Protein AF-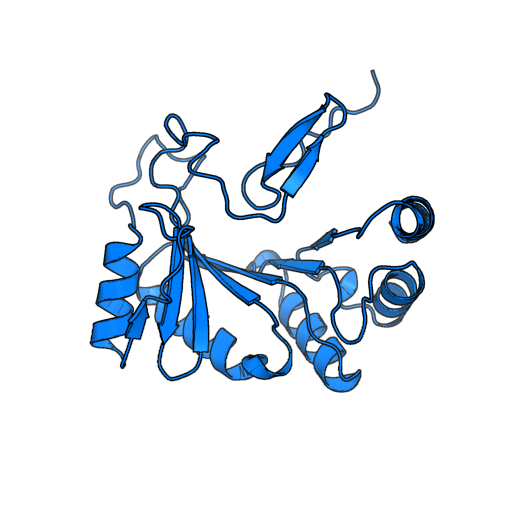K1ZUL7-F1 (afdb_monomer)

Sequence (199 aa):
LPAMVRELAPWNETWVLTNGVKMADEGYFEELCSAGLLHGDIVLAGLSFHKESAGKDLEVLELCRRKGYRIGTTFFVIDSVDELAEAVALAREYQDVIHRFRIKAASNLWAETGAHHKIFISDMILWLNQHGQTSLVESENNKVSYANVIHEGLHLILVSWYDVENVDLKDIDCGPWYTATDGTLNNLATTCIINGGPK

Foldseek 3Di:
DLVVLLVCQVPDQDAEEDQQQQCLPLVVVVSNCVSRQDDPQERRYEHEHDVVSVCSSVSNLVSSVVVQHAYAEYEYEDQDLVCVVVQVVVCVVSVSRYNAYEYEHDDPPPPPVDDDDFDWPVNNQVSLVVVFDKDWDPDPLDDRQWTWMQRPNGTYIYGGDRDPPPPDVVNPPDAPWDQDPVRDIDHPVPDDPPPPDDD

Radius of gyration: 17.22 Å; Cα contacts (8 Å, |Δi|>4): 321; chains: 1; bounding box: 52×33×44 Å

Secondary structure (DSSP, 8-state):
-HHHHHHHTTTS---EEE-STTTTSHHHHHHHIIIIIEETTEEEEEEEE-GGGTTHHHHHHHHHHHHT-EEEEEEEEESSGGGHHHHHHHHHHTTTTBS-EEEEE---TT-TTT---PPPHHHHHHHHHHHS-EEE---TT-BTTEEEEEETTEEEEEEE---SSS--TTT---SPEEE-TTS-EEETTT---------

Nearest PDB structures (foldseek):
  1tv7-assembly1_B  TM=6.747E-01  e=3.870E-06  Staphylococcus aureus
  4xz2-assembly1_D  TM=3.140E-01  e=6.431E+00  Homo sapiens

Structure (mmCIF, N/CA/C/O backbone):
data_AF-K1ZUL7-F1
#
_entry.id   AF-K1ZUL7-F1
#
loop_
_atom_site.group_PDB
_atom_site.id
_atom_site.type_symbol
_atom_site.label_atom_id
_atom_site.label_alt_id
_atom_site.label_comp_id
_atom_site.label_asym_id
_atom_site.label_entity_id
_atom_site.label_seq_id
_atom_site.pdbx_PDB_ins_code
_atom_site.Cartn_x
_atom_site.Cartn_y
_atom_site.Cartn_z
_atom_site.occupancy
_atom_site.B_iso_or_equiv
_atom_site.auth_seq_id
_atom_site.auth_comp_id
_atom_site.auth_asym_id
_atom_site.auth_atom_id
_atom_site.pdbx_PDB_model_num
ATOM 1 N N . LEU A 1 1 ? 17.558 3.142 -10.998 1.00 88.38 1 LEU A N 1
ATOM 2 C CA . LEU A 1 1 ? 16.707 2.117 -10.357 1.00 88.38 1 LEU A CA 1
ATOM 3 C C . LEU A 1 1 ? 16.407 0.947 -11.298 1.00 88.38 1 LEU A C 1
ATOM 5 O O . LEU A 1 1 ? 16.760 -0.152 -10.901 1.00 88.38 1 LEU A O 1
ATOM 9 N N . PRO A 1 2 ? 15.888 1.117 -12.535 1.00 91.06 2 PRO A N 1
ATOM 10 C CA . PRO A 1 2 ? 15.587 -0.029 -13.411 1.00 91.06 2 PRO A CA 1
ATOM 11 C C . PRO A 1 2 ? 16.780 -0.955 -13.697 1.00 91.06 2 PRO A C 1
ATOM 13 O O . PRO A 1 2 ? 16.627 -2.168 -13.751 1.00 91.06 2 PRO A O 1
ATOM 16 N N . ALA A 1 3 ? 17.989 -0.401 -13.841 1.00 92.06 3 ALA A N 1
ATOM 17 C CA . ALA A 1 3 ? 19.210 -1.200 -13.983 1.00 92.06 3 ALA A CA 1
ATOM 18 C C . ALA A 1 3 ? 19.505 -2.067 -12.742 1.00 92.06 3 ALA A C 1
ATOM 20 O O . ALA A 1 3 ? 19.826 -3.238 -12.886 1.00 92.06 3 ALA A O 1
ATOM 21 N N . MET A 1 4 ? 19.325 -1.517 -11.535 1.00 90.50 4 MET A N 1
ATOM 22 C CA . MET A 1 4 ? 19.527 -2.257 -10.282 1.00 90.50 4 MET A CA 1
ATOM 23 C C . MET A 1 4 ? 18.479 -3.358 -10.108 1.00 90.50 4 MET A C 1
ATOM 25 O O . MET A 1 4 ? 18.818 -4.465 -9.716 1.00 90.50 4 MET A O 1
ATOM 29 N N . VAL A 1 5 ? 17.212 -3.077 -10.432 1.00 90.94 5 VAL A N 1
ATOM 30 C CA . VAL A 1 5 ? 16.148 -4.093 -10.391 1.00 90.94 5 VAL A CA 1
ATOM 31 C C . VAL A 1 5 ? 16.491 -5.250 -11.334 1.00 90.94 5 VAL A C 1
ATOM 33 O O . VAL A 1 5 ? 16.442 -6.396 -10.905 1.00 90.94 5 VAL A O 1
ATOM 36 N N . ARG A 1 6 ? 16.936 -4.961 -12.569 1.00 93.19 6 ARG A N 1
ATOM 37 C CA . ARG A 1 6 ? 17.376 -5.990 -13.532 1.00 93.19 6 ARG A CA 1
ATOM 38 C C . ARG A 1 6 ? 18.508 -6.866 -13.009 1.00 93.19 6 ARG A C 1
ATOM 40 O O . ARG A 1 6 ? 18.561 -8.047 -13.331 1.00 93.19 6 ARG A O 1
ATOM 47 N N . GLU A 1 7 ? 19.423 -6.283 -12.247 1.00 91.50 7 GLU A N 1
ATOM 48 C CA . GLU A 1 7 ? 20.555 -7.002 -11.671 1.00 91.50 7 GLU A CA 1
ATOM 49 C C . GLU A 1 7 ? 20.135 -7.909 -10.506 1.00 91.50 7 GLU A C 1
ATOM 51 O O . GLU A 1 7 ? 20.651 -9.018 -10.384 1.00 91.50 7 GLU A O 1
ATOM 56 N N . LEU A 1 8 ? 19.186 -7.463 -9.675 1.00 87.62 8 LEU A N 1
ATOM 57 C CA . LEU A 1 8 ? 18.779 -8.148 -8.442 1.00 87.62 8 LEU A CA 1
ATOM 58 C C . LEU A 1 8 ? 17.655 -9.174 -8.641 1.00 87.62 8 LEU A C 1
ATOM 60 O O . LEU A 1 8 ? 17.669 -10.220 -7.990 1.00 87.62 8 LEU A O 1
ATOM 64 N N . ALA A 1 9 ? 16.715 -8.912 -9.553 1.00 86.25 9 ALA A N 1
ATOM 65 C CA . ALA A 1 9 ? 15.530 -9.743 -9.777 1.00 86.25 9 ALA A CA 1
ATOM 66 C C . ALA A 1 9 ? 15.816 -11.232 -10.087 1.00 86.25 9 ALA A C 1
ATOM 68 O O . ALA A 1 9 ? 15.038 -12.074 -9.641 1.00 86.25 9 ALA A O 1
ATOM 69 N N . PRO A 1 10 ? 16.908 -11.613 -10.788 1.00 87.38 10 PRO A N 1
ATOM 70 C CA . PRO A 1 10 ? 17.239 -13.026 -11.001 1.00 87.38 10 PRO A CA 1
ATOM 71 C C . PRO A 1 10 ? 17.611 -13.788 -9.725 1.00 87.38 10 PRO A C 1
ATOM 73 O O . PRO A 1 10 ? 17.552 -15.016 -9.712 1.00 87.38 10 PRO A O 1
ATOM 76 N N . TRP A 1 11 ? 18.039 -13.080 -8.677 1.00 83.69 11 TRP A N 1
ATOM 77 C CA . TRP A 1 11 ? 18.535 -13.689 -7.445 1.00 83.69 11 TRP A CA 1
ATOM 78 C C . TRP A 1 11 ? 17.460 -13.779 -6.370 1.00 83.69 11 TRP A C 1
ATOM 80 O O . TRP A 1 11 ? 17.472 -14.739 -5.610 1.00 83.69 11 TRP A O 1
ATOM 90 N N . ASN A 1 12 ? 16.559 -12.792 -6.298 1.00 78.12 12 ASN A N 1
ATOM 91 C CA . ASN A 1 12 ? 15.474 -12.712 -5.320 1.00 78.12 12 ASN A CA 1
ATOM 92 C C . ASN A 1 12 ? 14.338 -11.801 -5.810 1.00 78.12 12 ASN A C 1
ATOM 94 O O . ASN A 1 12 ? 14.549 -10.904 -6.631 1.00 78.12 12 ASN A O 1
ATOM 98 N N . GLU A 1 13 ? 13.151 -11.960 -5.215 1.00 81.06 13 GLU A N 1
ATOM 99 C CA . GLU A 1 13 ? 12.075 -10.975 -5.344 1.00 81.06 13 GLU A CA 1
ATOM 100 C C . GLU A 1 13 ? 12.562 -9.599 -4.882 1.00 81.06 13 GLU A C 1
ATOM 102 O O . GLU A 1 13 ? 12.904 -9.386 -3.718 1.00 81.06 13 GLU A O 1
ATOM 107 N N . THR A 1 14 ? 12.601 -8.653 -5.815 1.00 85.31 14 THR A N 1
ATOM 108 C CA . THR A 1 14 ? 13.046 -7.289 -5.542 1.00 85.31 14 THR A CA 1
ATOM 109 C C . THR A 1 14 ? 11.831 -6.413 -5.301 1.00 85.31 14 THR A C 1
ATOM 111 O O . THR A 1 14 ? 10.967 -6.310 -6.165 1.00 85.31 14 THR A O 1
ATOM 114 N N . TRP A 1 15 ? 11.784 -5.763 -4.140 1.00 87.12 15 TRP A N 1
ATOM 115 C CA . TRP A 1 15 ? 10.728 -4.823 -3.779 1.00 87.12 15 TRP A CA 1
ATOM 116 C C . TRP A 1 15 ? 11.249 -3.388 -3.776 1.00 87.12 15 TRP A C 1
ATOM 118 O O . TRP A 1 15 ? 12.393 -3.133 -3.395 1.00 87.12 15 TRP A O 1
ATOM 128 N N . VAL A 1 16 ? 10.399 -2.435 -4.157 1.00 88.62 16 VAL A N 1
ATOM 129 C CA . VAL A 1 16 ? 10.705 -0.997 -4.048 1.00 88.62 16 VAL A CA 1
ATOM 130 C C . VAL A 1 16 ? 9.721 -0.286 -3.133 1.00 88.62 16 VAL A C 1
ATOM 132 O O . VAL A 1 16 ? 8.532 -0.584 -3.148 1.00 88.62 16 VAL A O 1
ATOM 135 N N . LEU A 1 17 ? 10.202 0.692 -2.365 1.00 87.75 17 LEU A N 1
ATOM 136 C CA . LEU A 1 17 ? 9.354 1.663 -1.672 1.00 87.75 17 LEU A CA 1
ATOM 137 C C . LEU A 1 17 ? 9.328 2.965 -2.470 1.00 87.75 17 LEU A C 1
ATOM 139 O O . LEU A 1 17 ? 10.365 3.426 -2.951 1.00 87.75 17 LEU A O 1
ATOM 143 N N . THR A 1 18 ? 8.154 3.567 -2.608 1.00 89.31 18 THR A N 1
ATOM 144 C CA . THR A 1 18 ? 7.973 4.777 -3.409 1.00 89.31 18 THR A CA 1
ATOM 145 C C . THR A 1 18 ? 6.793 5.602 -2.916 1.00 89.31 18 THR A C 1
ATOM 147 O O . THR A 1 18 ? 5.818 5.071 -2.397 1.00 89.31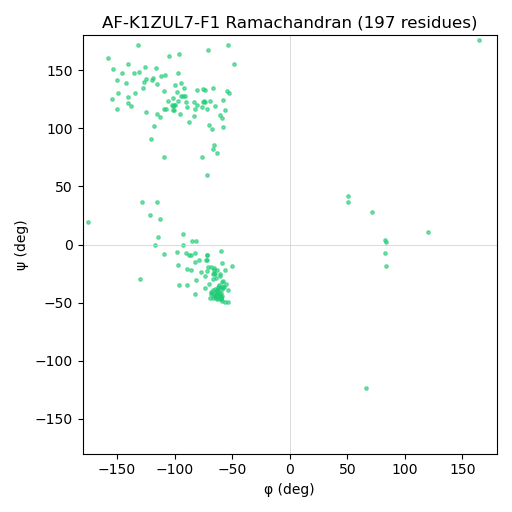 18 THR A O 1
ATOM 150 N N . ASN A 1 19 ? 6.870 6.914 -3.116 1.00 86.56 19 ASN A N 1
ATOM 151 C CA . ASN A 1 19 ? 5.765 7.858 -2.923 1.00 86.56 19 ASN A CA 1
ATOM 152 C C . ASN A 1 19 ? 4.971 8.105 -4.224 1.00 86.56 19 ASN A C 1
ATOM 154 O O . ASN A 1 19 ? 4.195 9.049 -4.317 1.00 86.56 19 ASN A O 1
ATOM 158 N N . GLY A 1 20 ? 5.243 7.326 -5.274 1.00 90.75 20 GLY A N 1
ATOM 159 C CA . GLY A 1 20 ? 4.542 7.393 -6.555 1.00 90.75 20 GLY A CA 1
ATOM 160 C C . GLY A 1 20 ? 5.051 8.455 -7.533 1.00 90.75 20 GLY A C 1
ATOM 161 O O . GLY A 1 20 ? 4.852 8.287 -8.729 1.00 90.75 20 GLY A O 1
ATOM 162 N N . VAL A 1 21 ? 5.796 9.481 -7.100 1.00 92.25 21 VAL A N 1
ATOM 163 C CA . VAL A 1 21 ? 6.126 10.661 -7.937 1.00 92.25 21 VAL A CA 1
ATOM 164 C C . VAL A 1 21 ? 6.758 10.308 -9.287 1.00 92.25 21 VAL A C 1
ATOM 166 O O . VAL A 1 21 ? 6.312 10.798 -10.320 1.00 92.25 21 VAL A O 1
ATOM 169 N N . LYS A 1 22 ? 7.789 9.455 -9.302 1.00 92.50 22 LYS A N 1
ATOM 170 C CA . LYS A 1 22 ? 8.406 8.993 -10.561 1.00 92.50 22 LYS A CA 1
ATOM 171 C C . LYS A 1 22 ? 7.628 7.862 -11.219 1.00 92.50 22 LYS A C 1
ATOM 173 O O . LYS A 1 22 ? 7.680 7.708 -12.427 1.00 92.50 22 LYS A O 1
ATOM 178 N N . MET A 1 23 ? 6.966 7.045 -10.411 1.00 94.56 23 MET A N 1
ATOM 179 C CA . MET A 1 23 ? 6.301 5.826 -10.859 1.00 94.56 23 MET A CA 1
ATOM 180 C C . MET A 1 23 ? 4.942 6.107 -11.516 1.00 94.56 23 MET A C 1
ATOM 182 O O . MET A 1 23 ? 4.402 5.233 -12.177 1.00 94.56 23 MET A O 1
ATOM 186 N N . ALA A 1 24 ? 4.415 7.322 -11.365 1.00 95.88 24 ALA A N 1
ATOM 187 C CA . ALA A 1 24 ? 3.264 7.819 -12.110 1.00 95.88 24 ALA A CA 1
ATOM 188 C C . ALA A 1 24 ? 3.583 8.089 -13.594 1.00 95.88 24 ALA A C 1
ATOM 190 O O . ALA A 1 24 ? 2.668 8.153 -14.410 1.00 95.88 24 ALA A O 1
ATOM 191 N N . ASP A 1 25 ? 4.864 8.238 -13.960 1.00 97.06 25 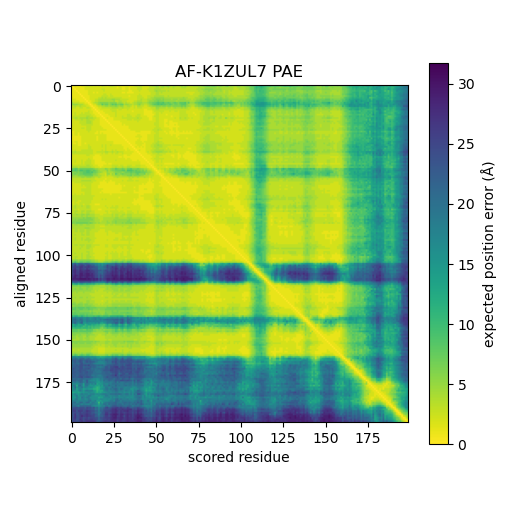ASP A N 1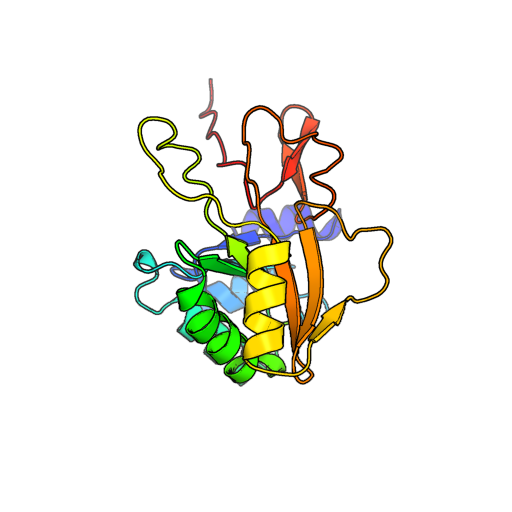
ATOM 192 C CA . ASP A 1 25 ? 5.270 8.259 -15.365 1.00 97.06 25 ASP A CA 1
ATOM 193 C C . ASP A 1 25 ? 5.144 6.850 -15.955 1.00 97.06 25 ASP A C 1
ATOM 195 O O . ASP A 1 25 ? 5.819 5.915 -15.522 1.00 97.06 25 ASP A O 1
ATOM 199 N N . GLU A 1 26 ? 4.261 6.698 -16.942 1.00 97.25 26 GLU A N 1
ATOM 200 C CA . GLU A 1 26 ? 3.910 5.394 -17.511 1.00 97.25 26 GLU A CA 1
ATOM 201 C C . GLU A 1 26 ? 5.110 4.696 -18.166 1.00 97.25 26 GLU A C 1
ATOM 203 O O . GLU A 1 26 ? 5.285 3.492 -17.988 1.00 97.25 26 GLU A O 1
ATOM 208 N N . GLY A 1 27 ? 5.989 5.442 -18.844 1.00 97.69 27 GLY A N 1
ATOM 209 C CA . GLY A 1 27 ? 7.190 4.871 -19.458 1.00 97.69 27 GLY A CA 1
ATOM 210 C C . GLY A 1 27 ? 8.169 4.330 -18.415 1.00 97.69 27 GLY A C 1
ATOM 211 O O . GLY A 1 27 ? 8.668 3.210 -18.536 1.00 97.69 27 GLY A O 1
ATOM 212 N N . TYR A 1 28 ? 8.405 5.091 -17.348 1.00 97.31 28 TYR A N 1
ATOM 213 C CA . TYR A 1 28 ? 9.249 4.658 -16.238 1.00 97.31 28 TYR A CA 1
ATOM 214 C C . TYR A 1 28 ? 8.640 3.482 -15.459 1.00 97.31 28 TYR A C 1
ATOM 216 O O . TYR A 1 28 ? 9.359 2.562 -15.062 1.00 97.31 28 TYR A O 1
ATOM 224 N N . PHE A 1 29 ? 7.321 3.480 -15.255 1.00 97.31 29 PHE A N 1
ATOM 225 C CA . PHE A 1 29 ? 6.592 2.369 -14.642 1.00 97.31 29 PHE A CA 1
ATOM 226 C C . PHE A 1 29 ? 6.757 1.071 -15.438 1.00 97.31 29 PHE A C 1
ATOM 228 O O . PHE A 1 29 ? 7.069 0.024 -14.866 1.00 97.31 29 PHE A O 1
ATOM 235 N N . GLU A 1 30 ? 6.592 1.134 -16.759 1.00 97.00 30 GLU A N 1
ATOM 236 C CA . GLU A 1 30 ? 6.773 -0.016 -17.646 1.00 97.00 30 GLU A CA 1
ATOM 237 C C . GLU A 1 30 ? 8.222 -0.504 -17.670 1.00 97.00 30 GLU A C 1
ATOM 239 O O . GLU A 1 30 ? 8.462 -1.717 -17.663 1.00 97.00 30 GLU A O 1
ATOM 244 N N . GLU A 1 31 ? 9.191 0.416 -17.640 1.00 97.06 31 GLU A N 1
ATOM 245 C CA . GLU A 1 31 ? 10.608 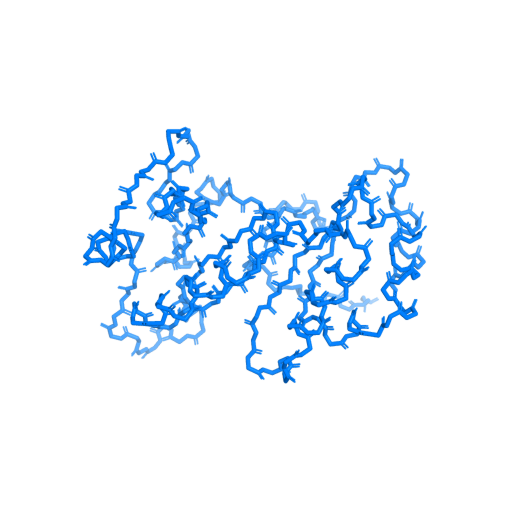0.062 -17.543 1.00 97.06 31 GLU A CA 1
ATOM 246 C C . GLU A 1 31 ? 10.897 -0.701 -16.243 1.00 97.06 31 GLU A C 1
ATOM 248 O O . GLU A 1 31 ? 11.592 -1.717 -16.261 1.00 97.06 31 GLU A O 1
ATOM 253 N N . LEU A 1 32 ? 10.334 -0.252 -15.116 1.00 95.75 32 LEU A N 1
ATOM 254 C CA . LEU A 1 32 ? 10.457 -0.927 -13.824 1.00 95.75 32 LEU A CA 1
ATOM 255 C C . LEU A 1 32 ? 9.797 -2.311 -13.828 1.00 95.75 32 LEU A C 1
ATOM 257 O O . LEU A 1 32 ? 10.419 -3.279 -13.388 1.00 95.75 32 LEU A O 1
ATOM 261 N N . CYS A 1 33 ? 8.576 -2.428 -14.352 1.00 95.56 33 CYS A N 1
ATOM 262 C CA . CYS A 1 33 ? 7.884 -3.714 -14.457 1.00 95.56 33 CYS A CA 1
ATOM 263 C C . CYS A 1 33 ? 8.699 -4.707 -15.295 1.00 95.56 33 CYS A C 1
ATOM 265 O O . CYS A 1 33 ? 8.978 -5.818 -14.843 1.00 95.56 33 CYS A O 1
ATOM 267 N N . SER A 1 34 ? 9.171 -4.268 -16.465 1.00 95.25 34 SER A N 1
ATOM 268 C CA . SER A 1 34 ? 10.003 -5.069 -17.374 1.00 95.25 34 SER A CA 1
ATOM 269 C C . SER A 1 34 ? 11.376 -5.407 -16.788 1.00 95.25 34 SER A C 1
ATOM 271 O O . SER A 1 34 ? 11.994 -6.393 -17.180 1.00 95.25 34 SER A O 1
ATOM 273 N N . ALA A 1 35 ? 11.866 -4.597 -15.846 1.00 95.00 35 ALA A N 1
ATOM 274 C CA . ALA A 1 35 ? 13.112 -4.846 -15.135 1.00 95.00 35 ALA A CA 1
ATOM 275 C C . ALA A 1 35 ? 13.018 -5.986 -14.108 1.00 95.00 35 ALA A C 1
ATOM 277 O O . ALA A 1 35 ? 14.061 -6.444 -13.650 1.00 95.00 35 ALA A O 1
ATOM 278 N N . GLY A 1 36 ? 11.810 -6.441 -13.758 1.00 93.69 36 GLY A N 1
ATOM 279 C CA . GLY A 1 36 ? 11.590 -7.523 -12.794 1.00 93.69 36 GLY A CA 1
ATOM 280 C C . GLY A 1 36 ? 10.768 -7.129 -11.567 1.00 93.69 36 GLY A C 1
ATOM 281 O O . GLY A 1 36 ? 10.707 -7.904 -10.619 1.00 93.69 36 GLY A O 1
ATOM 282 N N . LEU A 1 37 ? 10.134 -5.948 -11.562 1.00 94.00 37 LEU A N 1
ATOM 283 C CA . LEU A 1 37 ? 9.211 -5.557 -10.486 1.00 94.00 37 LEU A CA 1
ATOM 284 C C . LEU A 1 37 ? 7.796 -6.113 -10.641 1.00 94.00 37 LEU A C 1
ATOM 286 O O . LEU A 1 37 ? 6.993 -5.932 -9.734 1.00 94.00 37 LEU A O 1
ATOM 290 N N . LEU A 1 38 ? 7.464 -6.758 -11.758 1.00 95.31 38 LEU A N 1
ATOM 291 C CA . LEU A 1 38 ? 6.159 -7.384 -11.954 1.00 95.31 38 LEU A CA 1
ATOM 292 C C . LEU A 1 38 ? 6.258 -8.895 -11.710 1.00 95.31 38 LEU A C 1
ATOM 294 O O . LEU A 1 38 ? 6.993 -9.591 -12.410 1.00 95.31 38 LEU A O 1
ATOM 298 N N . HIS A 1 39 ? 5.498 -9.400 -10.739 1.00 92.69 39 HIS A N 1
ATOM 299 C CA . HIS A 1 39 ? 5.352 -10.824 -10.449 1.00 92.69 39 HIS A CA 1
ATOM 300 C C . HIS A 1 39 ? 3.891 -11.239 -10.652 1.00 92.69 39 HIS A C 1
ATOM 302 O O . HIS A 1 39 ? 3.026 -10.961 -9.819 1.00 92.69 39 HIS A O 1
ATOM 308 N N . GLY A 1 40 ? 3.602 -11.887 -11.783 1.00 93.44 40 GLY A N 1
ATOM 309 C CA . GLY A 1 40 ? 2.222 -12.126 -12.206 1.00 93.44 40 GLY A CA 1
ATOM 310 C C . GLY A 1 40 ? 1.521 -10.807 -12.535 1.00 93.44 40 GLY A C 1
ATOM 311 O O . GLY A 1 40 ? 2.006 -10.046 -13.368 1.00 93.44 40 GLY A O 1
ATOM 312 N N . ASP A 1 41 ? 0.397 -10.535 -11.876 1.00 95.56 41 ASP A N 1
ATOM 313 C CA . ASP A 1 41 ? -0.331 -9.262 -11.937 1.00 95.56 41 ASP A CA 1
ATOM 314 C C . ASP A 1 41 ? 0.080 -8.282 -10.824 1.00 95.56 41 ASP A C 1
ATOM 316 O O . ASP A 1 41 ? -0.437 -7.168 -10.773 1.00 95.56 41 ASP A O 1
ATOM 320 N N . ILE A 1 42 ? 1.004 -8.661 -9.934 1.00 96.75 42 ILE A N 1
ATOM 321 C CA . ILE A 1 42 ? 1.399 -7.849 -8.780 1.00 96.75 42 ILE A CA 1
ATOM 322 C C . ILE A 1 42 ? 2.707 -7.112 -9.063 1.00 96.75 42 ILE A C 1
ATOM 324 O O . ILE A 1 42 ? 3.764 -7.712 -9.250 1.00 96.75 42 ILE A O 1
ATOM 328 N N . VAL A 1 43 ? 2.657 -5.786 -9.009 1.00 96.75 43 VAL A N 1
ATOM 329 C CA . VAL A 1 43 ? 3.835 -4.925 -8.943 1.00 96.75 43 VAL A CA 1
ATOM 330 C C . VAL A 1 43 ? 4.389 -4.989 -7.521 1.00 96.75 43 VAL A C 1
ATOM 332 O O . VAL A 1 43 ? 3.715 -4.591 -6.566 1.00 96.75 43 VAL A O 1
ATOM 335 N N . LEU A 1 44 ? 5.623 -5.468 -7.376 1.00 93.50 44 LEU A N 1
ATOM 336 C CA . LEU A 1 44 ? 6.372 -5.616 -6.124 1.00 93.50 44 LEU A CA 1
ATOM 337 C C . LEU A 1 44 ? 6.823 -4.248 -5.578 1.00 93.50 44 LEU A C 1
ATOM 339 O O . LEU A 1 44 ? 8.005 -3.945 -5.418 1.00 93.50 44 LEU A O 1
ATOM 343 N N . ALA A 1 45 ? 5.853 -3.381 -5.310 1.00 92.81 45 ALA A N 1
ATOM 344 C CA . ALA A 1 45 ? 6.053 -2.046 -4.784 1.00 92.81 45 ALA A CA 1
ATOM 345 C C . ALA A 1 45 ? 5.250 -1.837 -3.497 1.00 92.81 45 ALA A C 1
ATOM 347 O O . ALA A 1 45 ? 4.116 -2.299 -3.351 1.00 92.81 45 ALA A O 1
ATOM 348 N N . GLY A 1 46 ? 5.867 -1.104 -2.578 1.00 90.75 46 GLY A N 1
ATOM 349 C CA . GLY A 1 46 ? 5.223 -0.424 -1.474 1.00 90.75 46 GLY A CA 1
ATOM 350 C C . GLY A 1 46 ? 4.953 1.028 -1.858 1.00 90.75 46 GLY A C 1
ATOM 351 O O . GLY A 1 46 ? 5.904 1.791 -2.034 1.00 90.75 46 GLY A O 1
ATOM 352 N N . LEU A 1 47 ? 3.685 1.408 -2.003 1.00 93.12 47 LEU A N 1
ATOM 353 C CA . LEU A 1 47 ? 3.279 2.774 -2.331 1.00 93.12 47 LEU A CA 1
ATOM 354 C C . LEU A 1 47 ? 2.813 3.505 -1.071 1.00 93.12 47 LEU A C 1
ATOM 356 O O . LEU A 1 47 ? 1.813 3.122 -0.466 1.00 93.12 47 LEU A O 1
ATOM 360 N N . SER A 1 48 ? 3.523 4.556 -0.680 1.00 90.31 48 SER A N 1
ATOM 361 C CA . SER A 1 48 ? 3.147 5.369 0.476 1.00 90.31 48 SER A CA 1
ATOM 362 C C . SER A 1 48 ? 2.326 6.585 0.060 1.00 90.31 48 SER A C 1
ATOM 364 O O . SER A 1 48 ? 2.769 7.359 -0.791 1.00 90.31 48 SER A O 1
ATOM 366 N N . PHE A 1 49 ? 1.170 6.768 0.699 1.00 87.56 49 PHE A N 1
ATOM 367 C CA . PHE A 1 49 ? 0.331 7.954 0.554 1.00 87.56 49 PHE A CA 1
ATOM 368 C C . PHE A 1 49 ? 0.846 9.065 1.462 1.00 87.56 49 PHE A C 1
ATOM 370 O O . PHE A 1 49 ? 0.960 8.892 2.677 1.00 87.56 49 PHE A O 1
ATOM 377 N N . HIS A 1 50 ? 1.159 10.207 0.861 1.00 77.12 50 HIS A N 1
ATOM 378 C CA . HIS A 1 50 ? 1.681 11.381 1.553 1.00 77.12 50 HIS A CA 1
ATOM 379 C C . HIS A 1 50 ? 1.152 12.643 0.879 1.00 77.12 50 HIS A C 1
ATOM 381 O O . HIS A 1 50 ? 1.006 12.673 -0.339 1.00 77.12 50 HIS A O 1
ATOM 387 N N . LYS A 1 51 ? 0.932 13.721 1.638 1.00 72.88 51 LYS A N 1
ATOM 388 C CA . LYS A 1 51 ? 0.469 15.005 1.075 1.00 72.88 51 LYS A CA 1
ATOM 389 C C . LYS A 1 51 ? 1.441 15.542 0.014 1.00 72.88 51 LYS A C 1
ATOM 391 O O . LYS A 1 51 ? 1.033 16.166 -0.962 1.00 72.88 51 LYS A O 1
ATOM 396 N N . GLU A 1 52 ? 2.726 15.246 0.174 1.00 76.75 52 GLU A N 1
ATOM 397 C CA . GLU A 1 52 ? 3.825 15.627 -0.712 1.00 76.75 52 GLU A CA 1
ATOM 398 C C . GLU A 1 52 ? 3.838 14.864 -2.044 1.00 76.75 52 GLU A C 1
ATOM 400 O O . GLU A 1 52 ? 4.553 15.267 -2.962 1.00 76.75 52 GLU A O 1
ATOM 405 N N . SER A 1 53 ? 3.063 13.781 -2.186 1.00 82.25 53 SER A N 1
ATOM 406 C CA . SER A 1 53 ? 2.921 13.083 -3.470 1.00 82.25 53 SER A CA 1
ATOM 407 C C . SER A 1 53 ? 2.161 13.924 -4.500 1.00 82.25 53 SER A C 1
ATOM 409 O O . SER A 1 53 ? 2.251 13.644 -5.694 1.00 82.25 53 SER A O 1
ATOM 411 N N . ALA A 1 54 ? 1.407 14.940 -4.055 1.00 86.00 54 ALA A N 1
ATOM 412 C CA . ALA A 1 54 ? 0.534 15.768 -4.886 1.00 86.00 54 ALA A CA 1
ATOM 413 C C . ALA A 1 54 ? -0.417 14.942 -5.783 1.00 86.00 54 ALA A C 1
ATOM 415 O O . ALA A 1 54 ? -0.674 15.313 -6.928 1.00 86.00 54 ALA A O 1
ATOM 416 N N . GLY A 1 55 ? -0.915 13.807 -5.271 1.00 91.00 55 GLY A N 1
ATOM 417 C CA . GLY A 1 55 ? -1.838 12.907 -5.975 1.00 91.00 55 GLY A CA 1
ATOM 418 C C . GLY A 1 55 ? -1.165 11.918 -6.932 1.00 91.00 55 GLY A C 1
ATOM 419 O O . GLY A 1 55 ? -1.850 11.149 -7.606 1.00 91.00 55 GLY A O 1
ATOM 420 N N . LYS A 1 56 ? 0.174 11.897 -6.997 1.00 94.12 56 LYS A N 1
ATOM 421 C CA . LYS A 1 56 ? 0.920 10.951 -7.843 1.00 94.12 56 LYS A CA 1
ATOM 422 C C . LYS A 1 56 ? 0.776 9.502 -7.395 1.00 94.12 56 LYS A C 1
ATOM 424 O O . LYS A 1 56 ? 0.903 8.597 -8.212 1.00 94.12 56 LYS A O 1
ATOM 429 N N . ASP A 1 57 ? 0.500 9.272 -6.120 1.00 94.00 57 ASP A N 1
ATOM 430 C CA . ASP A 1 57 ? 0.146 7.952 -5.605 1.00 94.00 57 ASP A CA 1
ATOM 431 C C . ASP A 1 57 ? -1.163 7.432 -6.223 1.00 94.00 57 ASP A C 1
ATOM 433 O O . ASP A 1 57 ? -1.194 6.313 -6.731 1.00 94.00 57 ASP A O 1
ATOM 437 N N . LEU A 1 58 ? -2.209 8.255 -6.287 1.00 96.25 58 LEU A N 1
ATOM 438 C CA . LEU A 1 58 ? -3.470 7.914 -6.947 1.00 96.25 58 LEU A CA 1
ATOM 439 C C . LEU A 1 58 ? -3.275 7.692 -8.450 1.00 96.25 58 LEU A C 1
ATOM 441 O O . LEU A 1 58 ? -3.811 6.734 -9.001 1.00 96.25 58 LEU A O 1
ATOM 445 N N . GLU A 1 59 ? -2.451 8.510 -9.114 1.00 97.12 59 GLU A N 1
ATOM 446 C CA . GLU A 1 59 ? -2.114 8.299 -10.530 1.00 97.12 59 GLU A CA 1
ATOM 447 C C . GLU A 1 59 ? -1.456 6.931 -10.779 1.00 97.12 59 GLU A C 1
ATOM 449 O O . GLU A 1 59 ? -1.742 6.292 -11.793 1.00 97.12 59 GLU A O 1
ATOM 454 N N . VAL A 1 60 ? -0.614 6.451 -9.855 1.00 97.44 60 VAL A N 1
ATOM 455 C CA . VAL A 1 60 ? -0.031 5.100 -9.921 1.00 97.44 60 VAL A CA 1
ATOM 456 C C . VAL A 1 60 ? -1.107 4.024 -9.798 1.00 97.44 60 VAL A C 1
ATOM 458 O O . VAL A 1 60 ? -1.065 3.046 -10.547 1.00 97.44 60 VAL A O 1
ATOM 461 N N . LEU A 1 61 ? -2.065 4.173 -8.878 1.00 97.75 61 LEU A N 1
ATOM 462 C CA . LEU A 1 61 ? -3.163 3.209 -8.734 1.00 97.75 61 LEU A CA 1
ATOM 463 C C . LEU A 1 61 ? -4.029 3.160 -9.992 1.00 97.75 61 LEU A C 1
ATOM 465 O O . LEU A 1 61 ? -4.345 2.077 -10.479 1.00 97.75 61 LEU A O 1
ATOM 469 N N . GLU A 1 62 ? -4.348 4.322 -10.559 1.00 98.00 62 GLU A N 1
ATOM 470 C CA . GLU A 1 62 ? -5.081 4.428 -11.820 1.00 98.00 62 GLU A CA 1
ATOM 471 C C . GLU A 1 62 ? -4.305 3.822 -12.990 1.00 98.00 62 GLU A C 1
ATOM 473 O O . GLU A 1 62 ? -4.879 3.150 -13.848 1.00 98.00 62 GLU A O 1
ATOM 478 N N . LEU A 1 63 ? -2.985 4.009 -13.032 1.00 97.75 63 LEU A N 1
ATOM 479 C CA . LEU A 1 63 ? -2.138 3.350 -14.019 1.00 97.75 63 LEU A CA 1
ATOM 480 C C . LEU A 1 63 ? -2.197 1.824 -13.867 1.00 97.75 63 LEU A C 1
ATOM 482 O O . LEU A 1 63 ? -2.388 1.122 -14.861 1.00 97.75 63 LEU A O 1
ATOM 486 N N . CYS A 1 64 ? -2.104 1.311 -12.639 1.00 97.88 64 CYS A N 1
ATOM 487 C CA . CYS A 1 64 ? -2.238 -0.118 -12.361 1.00 97.88 64 CYS A CA 1
ATOM 488 C C . CYS A 1 64 ? -3.608 -0.644 -12.808 1.00 97.88 64 CYS A C 1
ATOM 490 O O . CYS A 1 64 ? -3.666 -1.640 -13.529 1.00 97.88 64 CYS A O 1
ATOM 492 N N . ARG A 1 65 ? -4.691 0.081 -12.499 1.00 97.69 65 ARG A N 1
ATOM 493 C CA . ARG A 1 65 ? -6.062 -0.246 -12.923 1.00 97.69 65 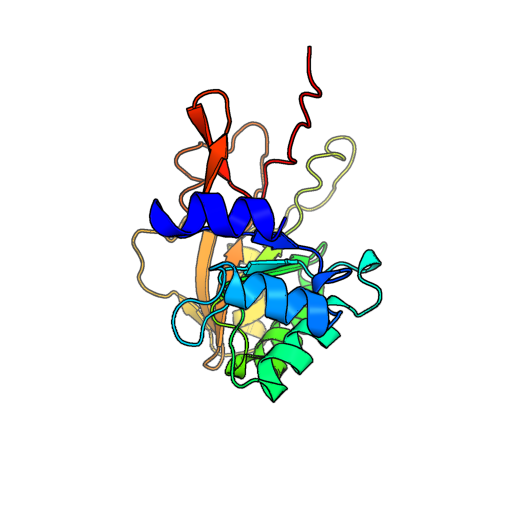ARG A CA 1
ATOM 494 C C . ARG A 1 65 ? -6.172 -0.375 -14.438 1.00 97.69 65 ARG A C 1
ATOM 496 O O . ARG A 1 65 ? -6.656 -1.388 -14.935 1.00 97.69 65 ARG A O 1
ATOM 503 N N . ARG A 1 66 ? -5.662 0.612 -15.186 1.00 97.56 66 ARG A N 1
ATOM 504 C CA . ARG A 1 66 ? -5.670 0.594 -16.662 1.00 97.56 66 ARG A CA 1
ATOM 505 C C . ARG A 1 66 ? -4.878 -0.574 -17.248 1.00 97.56 66 ARG A C 1
ATOM 507 O O . ARG A 1 66 ? -5.252 -1.087 -18.300 1.00 97.56 66 ARG A O 1
ATOM 514 N N . LYS A 1 67 ? -3.781 -0.971 -16.600 1.00 96.50 67 LYS A N 1
ATOM 515 C CA . LYS A 1 67 ? -2.906 -2.066 -17.050 1.00 96.50 67 LYS A CA 1
ATOM 516 C C . LYS A 1 67 ? -3.370 -3.447 -16.573 1.00 96.50 67 LYS A C 1
ATOM 518 O O . LYS A 1 67 ? -2.828 -4.444 -17.038 1.00 96.50 67 LYS A O 1
ATOM 523 N N . GLY A 1 68 ? -4.363 -3.517 -15.684 1.00 97.06 68 GLY A N 1
ATOM 524 C CA . GLY A 1 68 ? -4.797 -4.768 -15.058 1.00 97.06 68 GLY A CA 1
ATOM 525 C C . GLY A 1 68 ? -3.788 -5.313 -14.044 1.00 97.06 68 GLY A C 1
ATOM 526 O O . GLY A 1 68 ? -3.700 -6.523 -13.864 1.00 97.06 68 GLY A O 1
ATOM 527 N N . TYR A 1 69 ? -3.006 -4.432 -13.417 1.00 97.88 69 TYR A N 1
ATOM 528 C CA . TYR A 1 69 ? -2.041 -4.779 -12.378 1.00 97.88 69 TYR A CA 1
ATOM 529 C C . TYR A 1 69 ? -2.539 -4.375 -10.994 1.00 97.88 69 TYR A C 1
ATOM 531 O O . TYR A 1 69 ? -3.396 -3.503 -10.840 1.00 97.88 69 TYR A O 1
ATOM 539 N N . ARG A 1 70 ? -1.927 -4.971 -9.974 1.00 97.62 70 ARG A N 1
ATOM 540 C CA . ARG A 1 70 ? -2.132 -4.651 -8.565 1.00 97.62 70 ARG A CA 1
ATOM 541 C C . ARG A 1 70 ? -0.825 -4.195 -7.929 1.00 97.62 70 ARG A C 1
ATOM 543 O O . ARG A 1 70 ? 0.227 -4.762 -8.196 1.00 97.62 70 ARG A O 1
ATOM 550 N N . ILE A 1 71 ? -0.872 -3.209 -7.043 1.00 96.50 71 ILE A N 1
ATOM 551 C CA . ILE A 1 71 ? 0.265 -2.820 -6.202 1.00 96.50 71 ILE A CA 1
ATOM 552 C C . ILE A 1 71 ? 0.360 -3.767 -5.004 1.00 96.50 71 ILE A C 1
ATOM 554 O O . ILE A 1 71 ? -0.630 -4.030 -4.318 1.00 96.50 71 ILE A O 1
ATOM 558 N N . GLY A 1 72 ? 1.568 -4.264 -4.732 1.00 93.38 72 GLY A N 1
ATOM 559 C CA . GLY A 1 72 ? 1.829 -5.269 -3.704 1.00 93.38 72 GLY A CA 1
ATOM 560 C C . GLY A 1 72 ? 1.483 -4.823 -2.283 1.00 93.38 72 GLY A C 1
ATOM 561 O O . GLY A 1 72 ? 0.944 -5.610 -1.499 1.00 93.38 72 GLY A O 1
ATOM 562 N N . THR A 1 73 ? 1.785 -3.577 -1.926 1.00 90.88 73 THR A N 1
ATOM 563 C CA . THR A 1 73 ? 1.444 -2.993 -0.625 1.00 90.88 73 THR A CA 1
ATOM 564 C C . THR A 1 73 ? 1.225 -1.492 -0.753 1.00 90.88 73 THR A C 1
ATOM 566 O O . THR A 1 73 ? 1.978 -0.814 -1.447 1.00 90.88 73 THR A O 1
ATOM 569 N N . THR A 1 74 ? 0.246 -0.956 -0.033 1.00 93.00 74 THR A N 1
ATOM 570 C CA . THR A 1 74 ? 0.123 0.485 0.191 1.00 93.00 74 THR A CA 1
ATOM 571 C C . THR A 1 74 ? 0.283 0.832 1.664 1.00 93.00 74 THR A C 1
ATOM 573 O O . THR A 1 74 ? -0.015 0.013 2.535 1.00 93.00 74 THR A O 1
ATOM 576 N N . PHE A 1 75 ? 0.764 2.043 1.943 1.00 89.88 75 PHE A N 1
ATOM 577 C CA . PHE A 1 75 ? 0.925 2.581 3.290 1.00 89.88 75 PHE A CA 1
ATOM 578 C C . PHE A 1 75 ? 0.196 3.914 3.405 1.00 89.88 75 PHE A C 1
ATOM 580 O O . PHE A 1 75 ? 0.589 4.893 2.776 1.00 89.88 75 PHE A O 1
ATOM 587 N N . PHE A 1 76 ? -0.841 3.954 4.229 1.00 89.50 76 PHE A N 1
ATOM 588 C CA . PHE A 1 76 ? -1.529 5.173 4.619 1.00 89.50 76 PHE A CA 1
ATOM 589 C C . PHE A 1 76 ? -1.145 5.504 6.058 1.00 89.50 76 PHE A C 1
ATOM 591 O O . PHE A 1 76 ? -1.288 4.661 6.945 1.00 89.50 76 PHE A O 1
ATOM 598 N N . VAL A 1 77 ? -0.614 6.701 6.288 1.00 85.38 77 VAL A N 1
ATOM 599 C CA . VAL A 1 77 ? -0.221 7.154 7.626 1.00 85.38 77 VAL A CA 1
ATOM 600 C C . VAL A 1 77 ? -1.337 8.022 8.194 1.00 85.38 77 VAL A C 1
ATOM 602 O O . VAL A 1 77 ? -1.801 8.917 7.496 1.00 85.38 77 VAL A O 1
ATOM 605 N N . ILE A 1 78 ? -1.751 7.748 9.431 1.00 85.06 78 ILE A N 1
ATOM 606 C CA . ILE A 1 78 ? -2.746 8.541 10.161 1.00 85.06 78 ILE A CA 1
ATOM 607 C C . ILE A 1 78 ? -2.110 9.195 11.387 1.00 85.06 78 ILE A C 1
ATOM 609 O O . ILE A 1 78 ? -1.362 8.539 12.116 1.00 85.06 78 ILE A O 1
ATOM 613 N N . ASP A 1 79 ? -2.441 10.455 11.640 1.00 81.38 79 ASP A N 1
ATOM 614 C CA . ASP A 1 79 ? -2.033 11.192 12.844 1.00 81.38 79 ASP A CA 1
ATOM 615 C C . ASP A 1 79 ? -3.129 11.178 13.925 1.00 81.38 79 ASP A C 1
ATOM 617 O O . ASP A 1 79 ? -2.864 11.421 15.106 1.00 81.38 79 ASP A O 1
ATOM 621 N N . SER A 1 80 ? -4.366 10.861 13.536 1.00 86.19 80 SER A N 1
ATOM 622 C CA . SER A 1 80 ? -5.532 10.755 14.412 1.00 86.19 80 SER A CA 1
ATOM 623 C C . SER A 1 80 ? -6.422 9.570 14.023 1.00 86.19 80 SER A C 1
ATOM 625 O O . SER A 1 80 ? -6.422 9.118 12.881 1.00 86.19 80 SER A O 1
ATOM 627 N N . VAL A 1 81 ? -7.205 9.049 14.973 1.00 88.44 81 VAL A N 1
ATOM 628 C CA . VAL A 1 81 ? -8.143 7.940 14.708 1.00 88.44 81 VAL A CA 1
ATOM 629 C C . VAL A 1 81 ? -9.238 8.359 13.714 1.00 88.44 81 VAL A C 1
ATOM 631 O O . VAL A 1 81 ? -9.697 7.532 12.933 1.00 88.44 81 VAL A O 1
ATOM 634 N N . ASP A 1 82 ? -9.606 9.641 13.677 1.00 88.44 82 ASP A N 1
ATOM 635 C CA . ASP A 1 82 ? -10.629 10.163 12.761 1.00 88.44 82 ASP A CA 1
ATOM 636 C C . ASP A 1 82 ? -10.212 10.058 11.280 1.00 88.44 82 ASP A C 1
ATOM 638 O O . ASP A 1 82 ? -11.062 9.918 10.399 1.00 88.44 82 ASP A O 1
ATOM 642 N N . GLU A 1 83 ? -8.906 10.031 10.993 1.00 90.50 83 GLU A N 1
ATOM 643 C CA . GLU A 1 83 ? -8.363 9.827 9.640 1.00 90.50 83 GLU A CA 1
ATOM 644 C C . GLU A 1 83 ? -8.537 8.385 9.129 1.00 90.50 83 GLU A C 1
ATOM 646 O O . GLU A 1 83 ? -8.358 8.123 7.936 1.00 90.50 83 GLU A O 1
ATOM 651 N N . LEU A 1 84 ? -8.961 7.439 9.980 1.00 93.38 84 LEU A N 1
ATOM 652 C CA . LEU A 1 84 ? -9.326 6.090 9.535 1.00 93.38 84 LEU A CA 1
ATOM 653 C C . LEU A 1 84 ? -10.446 6.105 8.499 1.00 93.38 84 LEU A C 1
ATOM 655 O O . LEU A 1 84 ? -10.448 5.256 7.609 1.00 93.38 84 LEU A O 1
ATOM 659 N N . ALA A 1 85 ? -11.373 7.063 8.579 1.00 94.94 85 ALA A N 1
ATOM 660 C CA . ALA A 1 85 ? -12.452 7.185 7.605 1.00 94.94 85 ALA A CA 1
ATOM 661 C C . ALA A 1 85 ? -11.912 7.379 6.182 1.00 94.94 85 ALA A C 1
ATOM 663 O O . ALA A 1 85 ? -12.371 6.716 5.251 1.00 94.94 85 ALA A O 1
ATOM 664 N N . GLU A 1 86 ? -10.908 8.243 6.024 1.00 94.12 86 GLU A N 1
ATOM 665 C CA . GLU A 1 86 ? -10.257 8.498 4.739 1.00 94.12 86 GLU A CA 1
ATOM 666 C C . GLU A 1 86 ? -9.491 7.262 4.256 1.00 94.12 86 GLU A C 1
ATOM 668 O O . GLU A 1 86 ? -9.665 6.828 3.115 1.00 94.12 86 GLU A O 1
ATOM 673 N N . ALA A 1 87 ? -8.714 6.635 5.143 1.00 94.38 87 ALA A N 1
ATOM 674 C CA . ALA A 1 87 ? -7.945 5.438 4.816 1.00 94.38 87 ALA A CA 1
ATOM 675 C C . ALA A 1 87 ? -8.843 4.267 4.369 1.00 94.38 87 ALA A C 1
ATOM 677 O O . ALA A 1 87 ? -8.547 3.597 3.378 1.00 94.38 87 ALA A O 1
ATOM 678 N N . VAL A 1 88 ? -9.962 4.031 5.064 1.00 96.19 88 VAL A N 1
ATOM 679 C CA . VAL A 1 88 ? -10.936 2.979 4.723 1.00 96.19 88 VAL A CA 1
ATOM 680 C C . VAL A 1 88 ? -11.659 3.295 3.415 1.00 96.19 88 VAL A C 1
ATOM 682 O O . VAL A 1 88 ? -11.858 2.391 2.601 1.00 96.19 88 VAL A O 1
ATOM 685 N N . ALA A 1 89 ? -12.033 4.557 3.183 1.00 96.00 89 ALA A N 1
ATOM 686 C CA . ALA A 1 89 ? -12.646 4.974 1.924 1.00 96.00 89 ALA A CA 1
ATOM 687 C C . ALA A 1 89 ? -11.703 4.720 0.739 1.00 96.00 89 ALA A C 1
ATOM 689 O O . ALA A 1 89 ? -12.118 4.134 -0.261 1.00 96.00 89 ALA A O 1
ATOM 690 N N . LEU A 1 90 ? -10.421 5.069 0.884 1.00 95.75 90 LEU A N 1
ATOM 691 C CA . LEU A 1 90 ? -9.406 4.822 -0.137 1.00 95.75 90 LEU A CA 1
ATOM 692 C C . LEU A 1 90 ? -9.180 3.323 -0.374 1.00 95.75 90 LEU A C 1
ATOM 694 O O . LEU A 1 90 ? -9.144 2.874 -1.520 1.00 95.75 90 LEU A O 1
ATOM 698 N N . ALA A 1 91 ? -9.069 2.534 0.698 1.00 95.75 91 ALA A N 1
ATOM 699 C CA . ALA A 1 91 ? -8.920 1.085 0.601 1.00 95.75 91 ALA A CA 1
ATOM 700 C C . ALA A 1 91 ? -10.098 0.435 -0.137 1.00 95.75 91 ALA A C 1
ATOM 702 O O . ALA A 1 91 ? -9.895 -0.494 -0.915 1.00 95.75 91 ALA A O 1
ATOM 703 N N . ARG A 1 92 ? -11.320 0.935 0.082 1.00 96.81 92 ARG A N 1
ATOM 704 C CA . ARG A 1 92 ? -12.530 0.458 -0.597 1.00 96.81 92 ARG A CA 1
ATOM 705 C C . ARG A 1 92 ? -12.543 0.812 -2.079 1.00 96.81 92 ARG A C 1
ATOM 707 O O . ARG A 1 92 ? -12.870 -0.050 -2.894 1.00 96.81 92 ARG A O 1
ATOM 714 N N .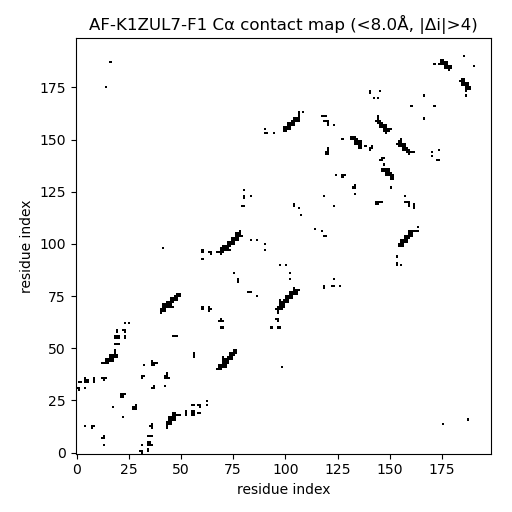 GLU A 1 93 ? -12.204 2.057 -2.402 1.00 97.06 93 GLU A N 1
ATOM 715 C CA . GLU A 1 93 ? -12.192 2.579 -3.773 1.00 97.06 93 GLU A CA 1
ATOM 716 C C . GLU A 1 93 ? -11.188 1.836 -4.660 1.00 97.06 93 GLU A C 1
ATOM 718 O O . GLU A 1 93 ? -11.462 1.582 -5.829 1.00 97.06 93 GLU A O 1
ATOM 723 N N . TYR A 1 94 ? -10.042 1.448 -4.098 1.00 96.94 94 TYR A N 1
ATOM 724 C CA . TYR A 1 94 ? -8.939 0.823 -4.832 1.00 96.94 94 TYR A CA 1
ATOM 725 C C . TYR A 1 94 ? -8.703 -0.647 -4.457 1.00 96.94 94 TYR A C 1
ATOM 727 O O . TYR A 1 94 ? -7.614 -1.182 -4.675 1.00 96.94 94 TYR A O 1
ATOM 735 N N . GLN A 1 95 ? -9.708 -1.328 -3.900 1.00 95.25 95 GLN A N 1
ATOM 736 C CA . GLN A 1 95 ? -9.594 -2.735 -3.482 1.00 95.25 95 GLN A CA 1
ATOM 737 C C . GLN A 1 95 ? -9.260 -3.691 -4.645 1.00 95.25 95 GLN A C 1
ATOM 739 O O . GLN A 1 95 ? -8.686 -4.758 -4.434 1.00 95.25 95 GLN A O 1
ATOM 744 N N . ASP A 1 96 ? -9.612 -3.307 -5.874 1.00 95.31 96 ASP A N 1
ATOM 745 C CA . ASP A 1 96 ? -9.323 -4.042 -7.105 1.00 95.31 96 ASP A CA 1
ATOM 746 C C . ASP A 1 96 ? -7.831 -4.008 -7.465 1.00 95.31 96 ASP A C 1
ATOM 748 O O . ASP A 1 96 ? -7.290 -5.002 -7.948 1.00 95.31 96 ASP A O 1
ATOM 752 N N . VAL A 1 97 ? -7.143 -2.903 -7.163 1.00 97.12 97 VAL A N 1
ATOM 753 C CA . VAL A 1 97 ? -5.734 -2.682 -7.529 1.00 97.12 97 VAL A CA 1
ATOM 754 C C . VAL A 1 97 ? -4.764 -2.729 -6.360 1.00 97.12 97 VAL A C 1
ATOM 756 O O . VAL A 1 97 ? -3.556 -2.740 -6.571 1.00 97.12 97 VAL A O 1
ATOM 759 N N . ILE A 1 98 ? -5.236 -2.786 -5.120 1.00 95.56 98 ILE A N 1
ATOM 760 C CA . ILE A 1 98 ? -4.365 -2.910 -3.951 1.00 95.56 98 ILE A CA 1
ATOM 761 C C . ILE A 1 98 ? -4.376 -4.361 -3.479 1.00 95.56 98 ILE A C 1
ATOM 763 O O . ILE A 1 98 ? -5.424 -4.958 -3.240 1.00 95.56 98 ILE A O 1
ATOM 767 N N . HIS A 1 99 ? -3.191 -4.956 -3.353 1.00 91.12 99 HIS A N 1
ATOM 768 C CA . HIS A 1 99 ? -3.055 -6.307 -2.819 1.00 91.12 99 HIS A CA 1
ATOM 769 C C . HIS A 1 99 ? -3.064 -6.331 -1.286 1.00 91.12 99 HIS A C 1
ATOM 771 O O . HIS A 1 99 ? -3.719 -7.183 -0.691 1.00 91.12 99 HIS A O 1
ATOM 777 N N . ARG A 1 100 ? -2.368 -5.389 -0.638 1.00 89.44 100 ARG A N 1
ATOM 778 C CA . ARG A 1 100 ? -2.330 -5.244 0.826 1.00 89.44 100 ARG A CA 1
ATOM 779 C C . ARG A 1 100 ? -2.425 -3.772 1.208 1.00 89.44 100 ARG A C 1
ATOM 781 O O . ARG A 1 100 ? -1.537 -3.006 0.843 1.00 89.44 100 ARG A O 1
ATOM 788 N N . PHE A 1 101 ? -3.456 -3.391 1.960 1.00 93.88 101 PHE A N 1
ATOM 789 C CA . PHE A 1 101 ? -3.639 -2.015 2.425 1.00 93.88 101 PHE A CA 1
ATOM 790 C C . PHE A 1 101 ? -3.208 -1.880 3.882 1.00 93.88 101 PHE A C 1
ATOM 792 O O . PHE A 1 101 ? -3.777 -2.535 4.759 1.00 93.88 101 PHE A O 1
ATOM 799 N N . ARG A 1 102 ? -2.206 -1.040 4.153 1.00 91.50 102 ARG A N 1
ATOM 800 C CA . ARG A 1 102 ? -1.713 -0.806 5.514 1.00 91.50 102 ARG A CA 1
ATOM 801 C C . ARG A 1 102 ? -2.093 0.572 6.002 1.00 91.50 102 ARG A C 1
ATOM 803 O O . ARG A 1 102 ? -1.817 1.559 5.329 1.00 91.50 102 ARG A O 1
ATOM 810 N N . ILE A 1 103 ? -2.633 0.617 7.209 1.00 91.62 103 ILE A N 1
ATOM 811 C CA . ILE A 1 103 ? -2.885 1.841 7.950 1.00 91.62 103 ILE A CA 1
ATOM 812 C C . ILE A 1 103 ? -1.893 1.883 9.104 1.00 91.62 103 ILE A C 1
ATOM 814 O O . ILE A 1 103 ? -1.903 1.011 9.972 1.00 91.62 103 ILE A O 1
ATOM 818 N N . LYS A 1 104 ? -1.013 2.878 9.091 1.00 86.12 104 LYS A N 1
ATOM 819 C CA . LYS A 1 104 ? -0.007 3.100 10.123 1.00 86.12 104 LYS A CA 1
ATOM 820 C C . LYS A 1 104 ? -0.411 4.312 10.946 1.00 86.12 104 LYS A C 1
ATOM 822 O O . LYS A 1 104 ? -0.405 5.422 10.429 1.00 86.12 104 LYS A O 1
ATOM 827 N N . ALA A 1 105 ? -0.678 4.116 12.228 1.00 81.38 105 ALA A N 1
ATOM 828 C CA . ALA A 1 105 ? -0.695 5.224 13.168 1.00 81.38 105 ALA A CA 1
ATOM 829 C C . ALA A 1 105 ? 0.723 5.799 13.271 1.00 81.38 105 ALA A C 1
ATOM 831 O O . ALA A 1 105 ? 1.668 5.080 13.624 1.00 81.38 105 ALA A O 1
ATOM 832 N N . ALA A 1 106 ? 0.888 7.071 12.912 1.00 66.50 106 ALA A N 1
ATOM 833 C CA . ALA A 1 106 ? 2.131 7.787 13.097 1.00 66.50 106 ALA A CA 1
ATOM 834 C C . ALA A 1 106 ? 2.451 7.812 14.592 1.00 66.50 106 ALA A C 1
ATOM 836 O O . ALA A 1 106 ? 1.803 8.493 15.384 1.00 66.50 106 ALA A O 1
ATOM 837 N N . SER A 1 107 ? 3.493 7.095 14.999 1.00 54.12 107 SER A N 1
ATOM 838 C CA . SER A 1 107 ? 4.294 7.627 16.081 1.00 54.12 107 SER A CA 1
ATOM 839 C C . SER A 1 107 ? 5.111 8.746 15.480 1.00 54.12 107 SER A C 1
ATOM 841 O O . SER A 1 107 ? 5.840 8.548 14.506 1.00 54.12 107 SER A O 1
ATOM 843 N N . ASN A 1 108 ? 4.981 9.941 16.042 1.00 50.03 108 ASN A N 1
ATOM 844 C CA . ASN A 1 108 ? 5.976 10.973 15.839 1.00 50.03 108 ASN A CA 1
ATOM 845 C C . ASN A 1 108 ? 7.300 10.477 16.439 1.00 50.03 108 ASN A C 1
ATOM 847 O O . ASN A 1 108 ? 7.684 10.895 17.526 1.00 50.03 108 ASN A O 1
ATOM 851 N N . LEU A 1 109 ? 8.002 9.608 15.704 1.00 44.12 109 LEU A N 1
ATOM 852 C CA . LEU A 1 109 ? 9.357 9.111 15.964 1.00 44.12 109 LEU A CA 1
ATOM 853 C C . LEU A 1 109 ? 10.346 10.258 16.246 1.00 44.12 109 LEU A C 1
ATOM 855 O O . LEU A 1 109 ? 11.408 10.035 16.808 1.00 44.12 109 LEU A O 1
ATOM 859 N N . TRP A 1 110 ? 9.985 11.486 15.860 1.00 36.16 110 TRP A N 1
ATOM 860 C CA . TRP A 1 110 ? 10.815 12.684 15.931 1.00 36.16 110 TRP A CA 1
ATOM 861 C C . TRP A 1 110 ? 10.268 13.787 16.853 1.00 36.16 110 TRP A C 1
ATOM 863 O O . TRP A 1 110 ? 10.911 14.826 16.977 1.00 36.16 110 TRP A O 1
ATOM 873 N N . ALA A 1 111 ? 9.108 13.598 17.500 1.00 37.66 111 ALA A N 1
ATOM 874 C CA . ALA A 1 111 ? 8.495 14.616 18.371 1.00 37.66 111 ALA A CA 1
ATOM 875 C C . ALA A 1 111 ? 8.137 14.080 19.768 1.00 37.66 111 ALA A C 1
ATOM 877 O O . ALA A 1 111 ? 7.143 14.492 20.374 1.00 37.66 111 ALA A O 1
ATOM 878 N N . GLU A 1 112 ? 8.976 13.194 20.313 1.00 38.94 112 GLU A N 1
ATOM 879 C CA . GLU A 1 112 ? 8.874 12.727 21.705 1.00 38.94 112 GLU A CA 1
ATOM 880 C C . GLU A 1 112 ? 8.989 13.852 22.748 1.00 38.94 112 GLU A C 1
ATOM 882 O O . GLU A 1 112 ? 8.731 13.647 23.930 1.00 38.94 112 GLU A O 1
ATOM 887 N N . THR A 1 113 ? 9.282 15.081 22.327 1.00 40.62 113 THR A N 1
ATOM 888 C CA . THR A 1 113 ? 9.254 16.258 23.193 1.00 40.62 113 THR A CA 1
ATOM 889 C C . THR A 1 113 ? 7.858 16.858 23.418 1.00 40.62 113 THR A C 1
ATOM 891 O O . THR A 1 113 ? 7.771 17.854 24.136 1.00 40.62 113 THR A O 1
ATOM 894 N N . GLY A 1 114 ? 6.753 16.282 22.903 1.00 44.69 114 GLY A N 1
ATOM 895 C CA . GLY A 1 114 ? 5.426 16.859 23.201 1.00 44.69 114 GLY A CA 1
ATOM 896 C C . GLY A 1 114 ? 4.131 16.182 22.724 1.00 44.69 114 GLY A C 1
ATOM 897 O O . GLY A 1 114 ? 3.113 16.870 22.662 1.00 44.69 114 GLY A O 1
ATOM 898 N N . ALA A 1 115 ? 4.093 14.892 22.374 1.00 47.94 115 ALA A N 1
ATOM 899 C CA . ALA A 1 115 ? 2.853 14.277 21.875 1.00 47.94 115 ALA A CA 1
ATOM 900 C C . ALA A 1 115 ? 1.898 13.837 23.006 1.00 47.94 115 ALA A C 1
ATOM 902 O O . ALA A 1 115 ? 2.207 12.942 23.792 1.00 47.94 115 ALA A O 1
ATOM 903 N N . HIS A 1 116 ? 0.710 14.448 23.063 1.00 51.84 116 HIS A N 1
ATOM 904 C CA . HIS A 1 116 ? -0.266 14.218 24.129 1.00 51.84 116 HIS A CA 1
ATOM 905 C C . HIS A 1 116 ? -1.159 12.979 23.961 1.00 51.84 116 HIS A C 1
ATOM 907 O O . HIS A 1 116 ? -1.720 12.574 24.973 1.00 51.84 116 HIS A O 1
ATOM 913 N N . HIS A 1 117 ? -1.277 12.326 22.795 1.00 64.12 117 HIS A N 1
ATOM 914 C CA . HIS A 1 117 ? -2.079 11.097 22.626 1.00 64.12 117 HIS A CA 1
ATOM 915 C C . HIS A 1 117 ? -1.378 10.084 21.706 1.00 64.12 117 HIS A C 1
ATOM 917 O O . HIS A 1 117 ? -0.982 10.420 20.594 1.00 64.12 117 HIS A O 1
ATOM 923 N N . LYS A 1 118 ? -1.227 8.842 22.186 1.00 72.44 118 LYS A N 1
ATOM 924 C CA . LYS A 1 118 ? -0.741 7.687 21.414 1.00 72.44 118 LYS A CA 1
ATOM 925 C C . LYS A 1 118 ? -1.949 6.928 20.861 1.00 72.44 118 LYS A C 1
ATOM 927 O O . LYS A 1 118 ? -2.921 6.763 21.589 1.00 72.44 118 LYS A O 1
ATOM 932 N N . ILE A 1 119 ? -1.873 6.461 19.615 1.00 79.75 119 ILE A N 1
ATOM 933 C CA . ILE A 1 119 ? -2.916 5.633 18.989 1.00 79.75 119 ILE A CA 1
ATOM 934 C C . ILE A 1 119 ? -2.452 4.181 19.007 1.00 79.75 119 ILE A C 1
ATOM 936 O O . ILE A 1 119 ? -1.423 3.859 18.412 1.00 79.75 119 ILE A O 1
ATOM 940 N N . PHE A 1 120 ? -3.207 3.297 19.649 1.00 83.31 120 PHE A N 1
ATOM 941 C CA . PHE A 1 120 ? -2.946 1.859 19.687 1.00 83.31 120 PHE A CA 1
ATOM 942 C C . PHE A 1 120 ? -3.764 1.105 18.631 1.00 83.31 120 PHE A C 1
ATOM 944 O O . PHE A 1 120 ? -4.774 1.592 18.119 1.00 83.31 120 PHE A O 1
ATOM 951 N N . ILE A 1 121 ? -3.370 -0.141 18.340 1.00 85.44 121 ILE A N 1
ATOM 952 C CA . ILE A 1 121 ? -4.162 -1.049 17.493 1.00 85.44 121 ILE A CA 1
ATOM 953 C C . ILE A 1 121 ? -5.602 -1.193 18.016 1.00 85.44 121 ILE A C 1
ATOM 955 O O . ILE A 1 121 ? -6.544 -1.207 17.226 1.00 85.44 121 ILE A O 1
ATOM 959 N N . SER A 1 122 ? -5.788 -1.256 19.339 1.00 85.69 122 SER A N 1
ATOM 960 C CA . SER A 1 122 ? -7.109 -1.350 19.971 1.00 85.69 122 SER A CA 1
ATOM 961 C C . SER A 1 122 ? -8.001 -0.148 19.678 1.00 85.69 122 SER A C 1
ATOM 963 O O . SER A 1 122 ? -9.200 -0.332 19.491 1.00 85.69 122 SER A O 1
ATOM 965 N N . ASP A 1 123 ? -7.431 1.056 19.598 1.00 89.25 123 ASP A N 1
ATOM 966 C CA . ASP A 1 123 ? -8.188 2.276 19.308 1.00 89.25 123 ASP A CA 1
ATOM 967 C C . ASP A 1 123 ? -8.702 2.245 17.869 1.00 89.25 123 ASP A C 1
ATOM 969 O O . ASP A 1 123 ? -9.874 2.519 17.613 1.00 89.25 123 ASP A O 1
ATOM 973 N N . MET A 1 124 ? -7.850 1.807 16.935 1.00 91.94 124 MET A N 1
ATOM 974 C CA . MET A 1 124 ? -8.238 1.635 15.536 1.00 91.94 124 MET A CA 1
ATOM 975 C C . MET A 1 124 ? -9.311 0.552 15.368 1.00 91.94 124 MET A C 1
ATOM 977 O O . MET A 1 124 ? -10.297 0.766 14.670 1.00 91.94 124 MET A O 1
ATOM 981 N N . ILE A 1 125 ? -9.170 -0.596 16.039 1.00 91.62 125 ILE A N 1
ATOM 982 C CA . ILE A 1 125 ? -10.177 -1.671 16.002 1.00 91.62 125 ILE A CA 1
ATOM 983 C C . ILE A 1 125 ? -11.501 -1.212 16.621 1.00 91.62 125 ILE A C 1
ATOM 985 O O . ILE A 1 125 ? -12.567 -1.543 16.100 1.00 91.62 125 ILE A O 1
ATOM 989 N N . LEU A 1 126 ? -11.461 -0.470 17.731 1.00 93.12 126 LEU A N 1
ATOM 990 C CA . LEU A 1 126 ? -12.661 0.077 18.359 1.00 93.12 126 LEU A CA 1
ATOM 991 C C . LEU A 1 126 ? -13.385 1.022 17.400 1.00 93.12 126 LEU A C 1
ATOM 993 O O . LEU A 1 126 ? -14.592 0.879 17.210 1.00 93.12 126 LEU A O 1
ATOM 997 N N . TRP A 1 127 ? -12.648 1.932 16.764 1.00 95.81 127 TRP A N 1
ATOM 998 C CA . TRP A 1 127 ? -13.211 2.841 15.774 1.00 95.81 127 TRP A CA 1
ATOM 999 C C . TRP A 1 127 ? -13.835 2.081 14.600 1.00 95.81 127 TRP A C 1
ATOM 1001 O O . TRP A 1 127 ? -14.981 2.348 14.244 1.00 95.81 127 TRP A O 1
ATOM 1011 N N . LEU A 1 128 ? -13.143 1.076 14.052 1.00 96.25 128 LEU A N 1
ATOM 1012 C CA . LEU A 1 128 ? -13.672 0.255 12.958 1.00 96.25 128 LEU A CA 1
ATOM 1013 C C . LEU A 1 128 ? -14.965 -0.468 13.361 1.00 96.25 128 LEU A C 1
ATOM 1015 O O . LEU A 1 128 ? -15.913 -0.481 12.585 1.00 96.25 128 LEU A O 1
ATOM 1019 N N . ASN A 1 129 ? -15.044 -1.008 14.581 1.00 95.25 129 ASN A N 1
ATOM 1020 C CA . ASN A 1 129 ? -16.259 -1.651 15.100 1.00 95.25 129 ASN A CA 1
ATOM 1021 C C . ASN A 1 129 ? -17.428 -0.678 15.314 1.00 95.25 129 ASN A C 1
ATOM 1023 O O . ASN A 1 129 ? -18.586 -1.077 15.213 1.00 95.25 129 ASN A O 1
ATOM 1027 N N . GLN A 1 130 ? -17.148 0.590 15.621 1.00 96.69 130 GLN A N 1
ATOM 1028 C CA . GLN A 1 130 ? -18.179 1.627 15.732 1.00 96.69 130 GLN A CA 1
ATOM 1029 C C . GLN A 1 130 ? -18.746 2.034 14.365 1.00 96.69 130 GLN A C 1
ATOM 1031 O O . GLN A 1 130 ? -19.873 2.523 14.299 1.00 96.69 130 GLN A O 1
ATOM 1036 N N . HIS A 1 131 ? -17.987 1.813 13.289 1.00 96.38 131 HIS A N 1
ATOM 1037 C CA . HIS A 1 131 ? -18.322 2.249 11.931 1.00 96.38 131 HIS A CA 1
ATOM 1038 C C . HIS A 1 131 ? -18.591 1.088 10.959 1.00 96.38 131 HIS A C 1
ATOM 1040 O O . HIS A 1 131 ? -18.798 1.322 9.771 1.00 96.38 131 HIS A O 1
ATOM 1046 N N . GLY A 1 132 ? -18.623 -0.156 11.444 1.00 94.44 132 GLY A N 1
ATOM 1047 C CA . GLY A 1 132 ? -18.938 -1.336 10.643 1.00 94.44 132 GLY A CA 1
ATOM 1048 C C . GLY A 1 132 ? -18.542 -2.646 11.318 1.00 94.44 132 GLY A C 1
ATOM 1049 O O . GLY A 1 132 ? -17.941 -2.677 12.393 1.00 94.44 132 GLY A O 1
ATOM 1050 N N . GLN A 1 133 ? -18.867 -3.762 10.677 1.00 93.56 133 GLN A N 1
ATOM 1051 C CA . GLN A 1 133 ? -18.489 -5.083 11.146 1.00 93.56 133 GLN A CA 1
ATOM 1052 C C . GLN A 1 133 ? -16.997 -5.324 10.904 1.00 93.56 133 GLN A C 1
ATOM 1054 O O . GLN A 1 133 ? -16.513 -5.286 9.770 1.00 93.56 133 GLN A O 1
ATOM 1059 N N . THR A 1 134 ? -16.276 -5.625 11.984 1.00 94.69 134 THR A N 1
ATOM 1060 C CA . THR A 1 134 ? -14.841 -5.914 11.938 1.00 94.69 134 THR A CA 1
ATOM 1061 C C . THR A 1 134 ? -14.542 -7.234 12.629 1.00 94.69 134 THR A C 1
ATOM 1063 O O . THR A 1 134 ? -15.024 -7.499 13.728 1.00 94.69 134 THR A O 1
ATOM 1066 N N . SER A 1 135 ? -13.714 -8.062 12.002 1.00 91.88 135 SER A N 1
ATOM 1067 C CA . SER A 1 135 ? -13.189 -9.290 12.596 1.00 91.88 135 SER A CA 1
ATOM 1068 C C . SER A 1 135 ? -11.671 -9.318 12.510 1.00 91.88 135 SER A C 1
ATOM 1070 O O . SER A 1 135 ? -11.097 -8.965 11.478 1.00 91.88 135 SER A O 1
ATOM 1072 N N . LEU A 1 136 ? -11.021 -9.788 13.572 1.00 87.56 136 LEU A N 1
ATOM 1073 C CA . LEU A 1 136 ? -9.605 -10.137 13.523 1.00 87.56 136 LEU A CA 1
ATOM 1074 C C . LEU A 1 136 ? -9.419 -11.338 12.592 1.00 87.56 136 LEU A C 1
ATOM 1076 O O . LEU A 1 136 ? -10.157 -12.318 12.686 1.00 87.56 136 LEU A O 1
ATOM 1080 N N . VAL A 1 137 ? -8.423 -11.274 11.713 1.00 81.06 137 VAL A N 1
ATOM 1081 C CA . VAL A 1 137 ? -7.961 -12.459 10.987 1.00 81.06 137 VAL A CA 1
ATOM 1082 C C . VAL A 1 137 ? -7.142 -13.284 11.968 1.00 81.06 137 VAL A C 1
ATOM 1084 O O . VAL A 1 137 ? -6.169 -12.768 12.519 1.00 81.06 137 VAL A O 1
ATOM 1087 N N . GLU A 1 138 ? -7.518 -14.542 12.200 1.00 70.44 138 GLU A N 1
ATOM 1088 C CA . GLU A 1 138 ? -6.699 -15.459 12.995 1.00 70.44 138 GLU A CA 1
ATOM 1089 C C . GLU A 1 138 ? -5.324 -15.600 12.332 1.00 70.44 138 GLU A C 1
ATOM 1091 O O . GLU A 1 138 ? -5.177 -16.146 11.240 1.00 70.44 138 GLU A O 1
ATOM 1096 N N . SER A 1 139 ? -4.312 -15.023 12.972 1.00 63.34 139 SER A N 1
ATOM 1097 C CA . SER A 1 139 ? -2.938 -15.036 12.500 1.00 63.34 139 SER A CA 1
ATOM 1098 C C . SER A 1 139 ? -2.021 -15.014 13.707 1.00 63.34 139 SER A C 1
ATOM 1100 O O . SER A 1 139 ? -2.161 -14.150 14.574 1.00 63.34 139 SER A O 1
ATOM 1102 N N . GLU A 1 140 ? -1.045 -15.920 13.726 1.00 56.44 140 GLU A N 1
ATOM 1103 C CA . GLU A 1 140 ? 0.044 -15.921 14.713 1.00 56.44 140 GLU A CA 1
ATOM 1104 C C . GLU A 1 140 ? 0.852 -14.609 14.689 1.00 56.44 140 GLU A C 1
ATOM 1106 O O . GLU A 1 140 ? 1.556 -14.290 15.642 1.00 56.44 140 GLU A O 1
ATOM 1111 N N . ASN A 1 141 ? 0.699 -13.811 13.625 1.00 57.44 141 ASN A N 1
ATOM 1112 C CA . ASN A 1 141 ? 1.390 -12.543 13.439 1.00 57.44 141 ASN A CA 1
ATOM 1113 C C . ASN A 1 141 ? 0.660 -11.345 14.054 1.00 57.44 141 ASN A C 1
ATOM 1115 O O . ASN A 1 141 ? 1.232 -10.258 14.063 1.00 57.44 141 ASN A O 1
ATOM 1119 N N . ASN A 1 142 ? -0.581 -11.489 14.538 1.00 63.91 142 ASN A N 1
ATOM 1120 C CA . ASN A 1 142 ? -1.246 -10.384 15.229 1.00 63.91 142 ASN A CA 1
ATOM 1121 C C . ASN A 1 142 ? -0.552 -10.123 16.575 1.00 63.91 142 ASN A C 1
ATOM 1123 O O . ASN A 1 142 ? -0.453 -11.002 17.428 1.00 63.91 142 ASN A O 1
ATOM 1127 N N . LYS A 1 143 ? -0.094 -8.889 16.761 1.00 70.56 143 LYS A N 1
ATOM 1128 C CA . LYS A 1 143 ? 0.655 -8.381 17.911 1.00 70.56 143 LYS A CA 1
ATOM 1129 C C . LYS A 1 143 ? 0.043 -7.069 18.387 1.00 70.56 143 LYS A C 1
ATOM 1131 O O . LYS A 1 143 ? -0.798 -6.467 17.724 1.00 70.56 143 LYS A O 1
ATOM 1136 N N . VAL A 1 144 ? 0.512 -6.577 19.529 1.00 67.19 144 VAL A N 1
ATOM 1137 C CA . VAL A 1 144 ? 0.063 -5.288 20.085 1.00 67.19 144 VAL A CA 1
ATOM 1138 C C . VAL A 1 144 ? 0.354 -4.118 19.130 1.00 67.19 144 VAL A C 1
ATOM 1140 O O . VAL A 1 144 ? -0.382 -3.135 19.132 1.00 67.19 144 VAL A O 1
ATOM 1143 N N . SER A 1 145 ? 1.380 -4.239 18.284 1.00 72.19 145 SER A N 1
ATOM 1144 C CA . SER A 1 145 ? 1.800 -3.241 17.291 1.00 72.19 145 SER A CA 1
ATOM 1145 C C . SER A 1 145 ? 1.281 -3.492 15.869 1.00 72.19 145 SER A C 1
ATOM 1147 O O . SER A 1 145 ? 1.490 -2.661 14.983 1.00 72.19 145 SER A O 1
ATOM 1149 N N . TYR A 1 146 ? 0.625 -4.629 15.618 1.00 79.75 146 TYR A N 1
ATOM 1150 C CA . TYR A 1 146 ? 0.297 -5.082 14.268 1.00 79.75 146 TYR A CA 1
ATOM 1151 C C . TYR A 1 146 ? -0.927 -6.002 14.254 1.00 79.75 146 TYR A C 1
ATOM 1153 O O . TYR A 1 146 ? -0.916 -7.035 14.912 1.00 79.75 146 TYR A O 1
ATOM 1161 N N . ALA A 1 147 ? -1.961 -5.700 13.470 1.00 83.88 147 ALA A N 1
ATOM 1162 C CA . ALA A 1 147 ? -3.122 -6.585 13.352 1.00 83.88 147 ALA A CA 1
ATOM 1163 C C . ALA A 1 147 ? -3.685 -6.649 11.934 1.00 83.88 147 ALA A C 1
ATOM 1165 O O . ALA A 1 147 ? -3.841 -5.635 11.259 1.00 83.88 147 ALA A O 1
ATOM 1166 N N . ASN A 1 148 ? -4.055 -7.853 11.507 1.00 88.81 148 ASN A N 1
ATOM 1167 C CA . ASN A 1 148 ? -4.832 -8.086 10.298 1.00 88.81 148 ASN A CA 1
ATOM 1168 C C . ASN A 1 148 ? -6.312 -8.129 10.656 1.00 88.81 148 ASN A C 1
ATOM 1170 O O . ASN A 1 148 ? -6.724 -8.901 11.527 1.00 88.81 148 ASN A O 1
ATOM 1174 N N . VAL A 1 149 ? -7.115 -7.340 9.951 1.00 91.44 149 VAL A N 1
ATOM 1175 C CA . VAL A 1 149 ? -8.564 -7.299 10.146 1.00 91.44 149 VAL A CA 1
ATOM 1176 C C . VAL A 1 149 ? -9.290 -7.407 8.817 1.00 91.44 149 VAL A C 1
ATOM 1178 O O . VAL A 1 149 ? -8.803 -6.928 7.792 1.00 91.44 149 VAL A O 1
ATOM 1181 N N . ILE A 1 150 ? -10.472 -8.014 8.848 1.00 93.62 150 ILE A N 1
ATOM 1182 C CA . ILE A 1 150 ? -11.471 -7.860 7.795 1.00 93.62 150 ILE A CA 1
ATOM 1183 C C . ILE A 1 150 ? -12.508 -6.871 8.309 1.00 93.62 150 ILE A C 1
ATOM 1185 O O . ILE A 1 150 ? -13.189 -7.154 9.294 1.00 93.62 150 ILE A O 1
ATOM 1189 N N . HIS A 1 151 ? -12.615 -5.718 7.659 1.00 95.31 151 HIS A N 1
ATOM 1190 C CA . HIS A 1 151 ? -13.613 -4.697 7.954 1.00 95.31 151 HIS A CA 1
ATOM 1191 C C . HIS A 1 151 ? -14.547 -4.562 6.755 1.00 95.31 151 HIS A C 1
ATOM 1193 O O . HIS A 1 151 ? -14.111 -4.133 5.688 1.00 95.31 151 HIS A O 1
ATOM 1199 N N . GLU A 1 152 ? -15.818 -4.948 6.902 1.00 95.00 152 GLU A N 1
ATOM 1200 C CA . GLU A 1 152 ? -16.822 -4.819 5.829 1.00 95.00 152 GLU A CA 1
ATOM 1201 C C . GLU A 1 152 ? -16.343 -5.409 4.478 1.00 95.00 152 GLU A C 1
ATOM 1203 O O . GLU A 1 152 ? -16.494 -4.798 3.414 1.00 95.00 152 GLU A O 1
ATOM 1208 N N . GLY A 1 153 ? -15.690 -6.578 4.538 1.00 91.19 153 GLY A N 1
ATOM 1209 C CA . GLY A 1 153 ? -15.113 -7.287 3.387 1.00 91.19 153 GLY A CA 1
ATOM 1210 C C . GLY A 1 153 ? -13.720 -6.819 2.942 1.00 91.19 153 GLY A C 1
ATOM 1211 O O . GLY A 1 153 ? -13.109 -7.473 2.101 1.00 91.19 153 GLY A O 1
ATOM 1212 N N . LEU A 1 154 ? -13.187 -5.735 3.512 1.00 92.94 154 LEU A N 1
ATOM 1213 C CA . LEU A 1 154 ? -11.856 -5.209 3.200 1.00 92.94 154 LEU A CA 1
ATOM 1214 C C . LEU A 1 154 ? -10.803 -5.819 4.118 1.00 92.94 154 LEU A C 1
ATOM 1216 O O . LEU A 1 154 ? -10.925 -5.736 5.340 1.00 92.94 154 LEU A O 1
ATOM 1220 N N . HIS A 1 155 ? -9.735 -6.373 3.546 1.00 91.50 155 HIS A N 1
ATOM 1221 C CA . HIS A 1 155 ? -8.571 -6.791 4.326 1.00 91.50 155 HIS A CA 1
ATOM 1222 C C . HIS A 1 155 ? -7.661 -5.589 4.583 1.00 91.50 155 HIS A C 1
ATOM 1224 O O . HIS A 1 155 ? -7.025 -5.067 3.667 1.00 91.50 155 HIS A O 1
ATOM 1230 N N . LEU A 1 156 ? -7.601 -5.166 5.844 1.00 93.19 156 LEU A N 1
ATOM 1231 C CA . LEU A 1 156 ? -6.755 -4.076 6.312 1.00 93.19 156 LEU A CA 1
ATOM 1232 C C . LEU A 1 156 ? -5.653 -4.612 7.225 1.00 93.19 156 LEU A C 1
ATOM 1234 O O . LEU A 1 156 ? -5.853 -5.543 8.011 1.00 93.19 156 LEU A O 1
ATOM 1238 N N . ILE A 1 157 ? -4.491 -3.981 7.136 1.00 91.00 157 ILE A N 1
ATOM 1239 C CA . ILE A 1 157 ? -3.346 -4.240 7.999 1.00 91.00 157 ILE A CA 1
ATOM 1240 C C . ILE A 1 157 ? -3.127 -3.000 8.862 1.00 91.00 157 ILE A C 1
ATOM 1242 O O . ILE A 1 157 ? -2.718 -1.952 8.369 1.00 91.00 157 ILE A O 1
ATOM 1246 N N . LEU A 1 158 ? -3.406 -3.114 10.151 1.00 89.81 158 LEU A N 1
ATOM 1247 C CA . LEU A 1 158 ? -3.259 -2.039 11.122 1.00 89.81 158 LEU A CA 1
ATOM 1248 C C . LEU A 1 158 ? -1.871 -2.105 11.749 1.00 89.81 158 LEU A C 1
ATOM 1250 O O . LEU A 1 158 ? -1.420 -3.180 12.146 1.00 89.81 158 LEU A O 1
ATOM 1254 N N . VAL A 1 159 ? -1.204 -0.961 11.859 1.00 85.44 159 VAL A N 1
ATOM 1255 C CA . VAL A 1 159 ? 0.150 -0.852 12.404 1.00 85.44 159 VAL A CA 1
ATOM 1256 C C . VAL A 1 159 ? 0.213 0.317 13.384 1.00 85.44 159 VAL A C 1
ATOM 1258 O O . VAL A 1 159 ? -0.193 1.426 13.050 1.00 85.44 159 VAL A O 1
ATOM 1261 N N . SER A 1 160 ? 0.746 0.090 14.581 1.00 80.69 160 SER A N 1
ATOM 1262 C CA . SER A 1 160 ? 1.000 1.132 15.579 1.00 80.69 160 SER A CA 1
ATOM 1263 C C . SER A 1 160 ? 2.327 0.869 16.290 1.00 80.69 160 SER A C 1
ATOM 1265 O O . SER A 1 160 ? 2.514 -0.172 16.916 1.00 80.69 160 SER A O 1
ATOM 1267 N N . TRP A 1 161 ? 3.246 1.833 16.214 1.00 69.56 161 TRP A N 1
ATOM 1268 C CA . TRP A 1 161 ? 4.553 1.782 16.877 1.00 69.56 161 TRP A CA 1
ATOM 1269 C C . TRP A 1 161 ? 4.578 2.781 18.031 1.00 69.56 161 TRP A C 1
ATOM 1271 O O . TRP A 1 161 ? 5.132 3.863 17.903 1.00 69.56 161 TRP A O 1
ATOM 1281 N N . TYR A 1 162 ? 3.920 2.462 19.141 1.00 54.78 162 TYR A N 1
ATOM 1282 C CA . TYR A 1 162 ? 3.690 3.400 20.250 1.00 54.78 162 TYR A CA 1
ATOM 1283 C C . TYR A 1 162 ? 4.939 3.746 21.088 1.00 54.78 162 TYR A C 1
ATOM 1285 O O . TYR A 1 162 ? 4.870 4.628 21.952 1.00 54.78 162 TYR A O 1
ATOM 1293 N N . ASP A 1 163 ? 6.052 3.050 20.875 1.00 52.69 163 ASP A N 1
ATOM 1294 C CA . ASP A 1 163 ? 7.323 3.261 21.563 1.00 52.69 163 ASP A CA 1
ATOM 1295 C C . ASP A 1 163 ? 8.452 2.880 20.611 1.00 52.69 163 ASP A C 1
ATOM 1297 O O . ASP A 1 163 ? 8.504 1.740 20.168 1.00 52.69 163 ASP A O 1
ATOM 1301 N N . VAL A 1 164 ? 9.294 3.843 20.248 1.00 49.12 164 VAL A N 1
ATOM 1302 C CA . VAL A 1 164 ? 10.350 3.685 19.237 1.00 49.12 164 VAL A CA 1
ATOM 1303 C C . VAL A 1 164 ? 11.655 3.192 19.855 1.00 49.12 164 VAL A C 1
ATOM 1305 O O . VAL A 1 164 ? 12.484 2.607 19.160 1.00 49.12 164 VAL A O 1
ATOM 1308 N N . GLU A 1 165 ? 11.806 3.393 21.165 1.00 44.66 165 GLU A N 1
ATOM 1309 C CA . GLU A 1 165 ? 12.934 2.934 21.972 1.00 44.66 165 GLU A CA 1
ATOM 1310 C C . GLU A 1 165 ? 12.729 1.495 22.464 1.00 44.66 165 GLU A C 1
ATOM 1312 O O . GLU A 1 165 ? 13.697 0.799 22.767 1.00 44.66 165 GLU A O 1
ATOM 1317 N N . ASN A 1 166 ? 11.476 1.031 22.505 1.00 42.25 166 ASN A N 1
ATOM 1318 C CA . ASN A 1 166 ? 11.094 -0.300 22.971 1.00 42.25 166 ASN A CA 1
ATOM 1319 C C . ASN A 1 166 ? 10.347 -1.122 21.910 1.00 42.25 166 ASN A C 1
ATOM 1321 O O . ASN A 1 166 ? 9.562 -2.014 22.243 1.00 42.25 166 ASN A O 1
ATOM 1325 N N . VAL A 1 167 ? 10.571 -0.834 20.624 1.00 49.84 167 VAL A N 1
ATOM 1326 C CA . VAL A 1 167 ? 10.165 -1.779 19.586 1.00 49.84 167 VAL A CA 1
ATOM 1327 C C . VAL A 1 167 ? 11.084 -2.990 19.690 1.00 49.84 167 VAL A C 1
ATOM 1329 O O . VAL A 1 167 ? 12.235 -2.939 19.249 1.00 49.84 167 VAL A O 1
ATOM 1332 N N . ASP A 1 168 ? 10.594 -4.093 20.261 1.00 44.88 168 ASP A N 1
ATOM 1333 C CA . ASP A 1 168 ? 11.299 -5.363 20.126 1.00 44.88 168 ASP A CA 1
ATOM 1334 C C . ASP A 1 168 ? 11.416 -5.646 18.621 1.00 44.88 168 ASP A C 1
ATOM 1336 O O . ASP A 1 168 ? 10.417 -5.664 17.899 1.00 44.88 168 ASP A O 1
ATOM 1340 N N . LEU A 1 169 ? 12.635 -5.851 18.114 1.00 46.38 169 LEU A N 1
ATOM 1341 C CA . LEU A 1 169 ? 12.856 -6.230 16.715 1.00 46.38 169 LEU A CA 1
ATOM 1342 C C . LEU A 1 169 ? 12.079 -7.505 16.353 1.00 46.38 169 LEU A C 1
ATOM 1344 O O . LEU A 1 169 ? 11.777 -7.715 15.184 1.00 46.38 169 LEU A O 1
ATOM 1348 N N . LYS A 1 170 ? 11.710 -8.329 17.345 1.00 45.47 170 LYS A N 1
ATOM 1349 C CA . LYS A 1 170 ? 10.789 -9.459 17.177 1.00 45.47 170 LYS A CA 1
ATOM 1350 C C . LYS A 1 170 ? 9.330 -9.045 17.014 1.00 45.47 170 LYS A C 1
ATOM 1352 O O . LYS A 1 170 ? 8.578 -9.798 16.404 1.00 45.47 170 LYS A O 1
ATOM 1357 N N . ASP A 1 171 ? 8.899 -7.904 17.547 1.00 42.06 171 ASP A N 1
ATOM 1358 C CA . ASP A 1 171 ? 7.550 -7.354 17.353 1.00 42.06 171 ASP A CA 1
ATOM 1359 C C . ASP A 1 171 ? 7.393 -6.694 15.983 1.00 42.06 171 ASP A C 1
ATOM 1361 O O . ASP A 1 171 ? 6.298 -6.684 15.414 1.00 42.06 171 ASP A O 1
ATOM 1365 N N . ILE A 1 172 ? 8.504 -6.259 15.389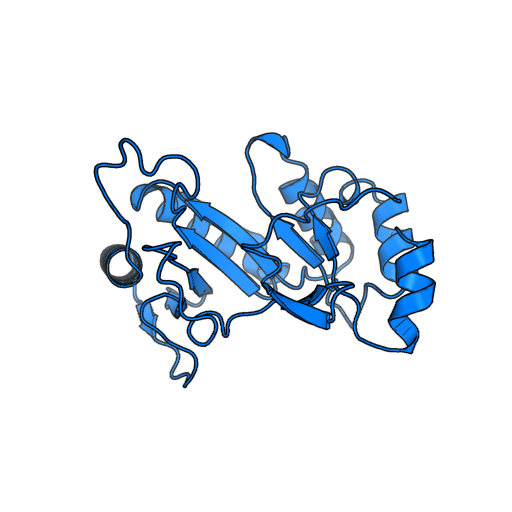 1.00 52.34 172 ILE A N 1
ATOM 1366 C CA . ILE A 1 172 ? 8.611 -6.015 13.954 1.00 52.34 172 ILE A CA 1
ATOM 1367 C C . ILE A 1 172 ? 8.744 -7.378 13.261 1.00 52.34 172 ILE A C 1
ATOM 1369 O O . ILE A 1 172 ? 9.813 -7.778 12.838 1.00 52.34 172 ILE A O 1
ATOM 1373 N N . ASP A 1 173 ? 7.646 -8.127 13.147 1.00 51.88 173 ASP A N 1
ATOM 1374 C CA . ASP A 1 173 ? 7.551 -9.260 12.201 1.00 51.88 173 ASP A CA 1
ATOM 1375 C C . ASP A 1 173 ? 6.487 -8.986 11.125 1.00 51.88 173 ASP A C 1
ATOM 1377 O O . ASP A 1 173 ? 5.705 -9.835 10.708 1.00 51.88 173 ASP A O 1
ATOM 1381 N N . CYS A 1 174 ? 6.397 -7.726 10.708 1.00 52.16 174 CYS A N 1
ATOM 1382 C CA . CYS A 1 174 ? 5.568 -7.299 9.602 1.00 52.16 174 CYS A CA 1
ATOM 1383 C C . CYS A 1 174 ? 6.421 -6.646 8.511 1.00 52.16 174 CYS A C 1
ATOM 1385 O O . CYS A 1 174 ? 6.618 -5.435 8.513 1.00 52.16 174 CYS A O 1
ATOM 1387 N N . GLY A 1 175 ? 6.912 -7.430 7.541 1.00 54.25 175 GLY A N 1
ATOM 1388 C CA . GLY A 1 175 ? 7.639 -6.895 6.372 1.00 54.25 175 GLY A CA 1
ATOM 1389 C C . GLY A 1 175 ? 6.829 -5.815 5.638 1.00 54.25 175 GLY A C 1
ATOM 1390 O O . GLY A 1 175 ? 5.655 -5.681 5.947 1.00 54.25 175 GLY A O 1
ATOM 1391 N N . PRO A 1 176 ? 7.346 -5.068 4.648 1.00 47.91 176 PRO A N 1
ATOM 1392 C CA . PRO A 1 176 ? 8.505 -5.435 3.854 1.00 47.91 176 PRO A CA 1
ATOM 1393 C C . PRO A 1 176 ? 9.818 -5.296 4.617 1.00 47.91 176 PRO A C 1
ATOM 1395 O O . PRO A 1 176 ? 10.082 -4.291 5.274 1.00 47.91 176 PRO A O 1
ATOM 1398 N N . TRP A 1 177 ? 10.621 -6.347 4.500 1.00 56.84 177 TRP A N 1
ATOM 1399 C CA . TRP A 1 177 ? 11.963 -6.460 5.048 1.00 56.84 177 TRP A CA 1
ATOM 1400 C C . TRP A 1 177 ? 12.990 -6.116 3.979 1.00 56.84 177 TRP A C 1
ATOM 1402 O O . TRP A 1 177 ? 12.786 -6.432 2.808 1.00 56.84 177 TRP A O 1
ATOM 1412 N N . TYR A 1 178 ? 14.111 -5.530 4.378 1.00 53.28 178 TYR A N 1
ATOM 1413 C CA . TYR A 1 178 ? 15.310 -5.489 3.552 1.00 53.28 178 TYR A CA 1
ATOM 1414 C C . TYR A 1 178 ? 16.536 -5.831 4.395 1.00 53.28 178 TYR A C 1
ATOM 1416 O O . TYR A 1 178 ? 16.596 -5.525 5.585 1.00 53.28 178 TYR A O 1
ATOM 1424 N N . THR A 1 179 ? 17.525 -6.467 3.778 1.00 56.81 179 THR A N 1
ATOM 1425 C CA . THR A 1 179 ? 18.846 -6.643 4.387 1.00 56.81 179 THR A CA 1
ATOM 1426 C C . THR A 1 179 ? 19.702 -5.441 4.005 1.00 56.81 179 THR A C 1
ATOM 1428 O O . THR A 1 179 ? 19.920 -5.185 2.820 1.00 56.81 179 THR A O 1
ATOM 1431 N N . ALA A 1 180 ? 20.147 -4.668 4.992 1.00 56.62 180 ALA A N 1
ATOM 1432 C CA . ALA A 1 180 ? 21.054 -3.548 4.780 1.00 56.62 180 ALA A CA 1
ATOM 1433 C C . ALA A 1 180 ? 22.461 -4.040 4.402 1.00 56.62 180 ALA A C 1
ATOM 1435 O O . ALA A 1 180 ? 22.794 -5.218 4.528 1.00 56.62 180 ALA A O 1
ATOM 1436 N N . THR A 1 181 ? 23.310 -3.126 3.932 1.00 46.25 181 THR A N 1
ATOM 1437 C CA . THR A 1 181 ? 24.681 -3.439 3.491 1.00 46.25 181 THR A CA 1
ATOM 1438 C C . THR A 1 181 ? 25.584 -3.963 4.608 1.00 46.25 181 THR A C 1
ATOM 1440 O O . THR A 1 181 ? 26.567 -4.641 4.325 1.00 46.25 181 THR A O 1
ATOM 1443 N N . ASP A 1 182 ? 25.250 -3.685 5.866 1.00 61.09 182 ASP A N 1
ATOM 1444 C CA . ASP A 1 182 ? 25.922 -4.218 7.055 1.00 61.09 182 ASP A CA 1
ATOM 1445 C C . ASP A 1 182 ? 25.394 -5.601 7.489 1.00 61.09 182 ASP A C 1
ATOM 1447 O O . ASP A 1 182 ? 25.841 -6.150 8.495 1.00 61.09 182 ASP A O 1
ATOM 1451 N N . GLY A 1 183 ? 24.457 -6.178 6.730 1.00 50.69 183 GLY A N 1
ATOM 1452 C CA . GLY A 1 183 ? 23.837 -7.470 7.010 1.00 50.69 183 GLY A CA 1
ATOM 1453 C C . GLY A 1 183 ? 22.665 -7.409 7.990 1.00 50.69 183 GLY A C 1
ATOM 1454 O O . GLY A 1 183 ? 22.089 -8.453 8.295 1.00 50.69 183 GLY A O 1
ATOM 1455 N N . THR A 1 184 ? 22.278 -6.225 8.476 1.00 53.56 184 THR A N 1
ATOM 1456 C CA . THR A 1 184 ? 21.136 -6.089 9.388 1.00 53.56 184 THR A CA 1
ATOM 1457 C C . THR A 1 184 ? 19.804 -6.234 8.645 1.00 53.56 184 THR A C 1
ATOM 1459 O O . THR A 1 184 ? 19.595 -5.652 7.578 1.00 53.56 184 THR A O 1
ATOM 1462 N N . LEU A 1 185 ? 18.880 -7.026 9.198 1.00 52.84 185 LEU A N 1
ATOM 1463 C CA . LEU A 1 185 ? 17.506 -7.123 8.699 1.00 52.84 185 LEU A CA 1
ATOM 1464 C C . LEU A 1 185 ? 16.705 -5.928 9.229 1.00 52.84 185 LEU A C 1
ATOM 1466 O O . LEU A 1 185 ? 16.589 -5.748 10.437 1.00 52.84 185 LEU A O 1
ATOM 1470 N N . ASN A 1 186 ? 16.163 -5.117 8.327 1.00 53.91 186 ASN A N 1
ATOM 1471 C CA . ASN A 1 186 ? 15.469 -3.872 8.638 1.00 53.91 186 ASN A CA 1
ATOM 1472 C C . ASN A 1 186 ? 14.070 -3.849 8.034 1.00 53.91 186 ASN A C 1
ATOM 1474 O O . ASN A 1 186 ? 13.816 -4.452 6.990 1.00 53.91 186 ASN A O 1
ATOM 1478 N N . ASN A 1 187 ? 13.169 -3.099 8.664 1.00 58.03 187 ASN A N 1
ATOM 1479 C CA . ASN A 1 187 ? 11.827 -2.892 8.148 1.00 58.03 187 ASN A CA 1
ATOM 1480 C C . ASN A 1 187 ? 11.786 -1.658 7.249 1.00 58.03 187 ASN A C 1
ATOM 1482 O O . ASN A 1 187 ? 12.081 -0.541 7.671 1.00 58.03 187 ASN A O 1
ATOM 1486 N N . LEU A 1 188 ? 11.366 -1.852 6.006 1.00 55.19 188 LEU A N 1
ATOM 1487 C CA . LEU A 1 188 ? 11.338 -0.803 4.994 1.00 55.19 188 LEU A CA 1
ATOM 1488 C C . LEU A 1 188 ? 10.328 0.317 5.331 1.00 55.19 188 LEU A C 1
ATOM 1490 O O . LEU A 1 188 ? 10.454 1.422 4.816 1.00 55.19 188 LEU A O 1
ATOM 1494 N N . ALA A 1 189 ? 9.335 0.061 6.194 1.00 52.69 189 ALA A N 1
ATOM 1495 C CA . ALA A 1 189 ? 8.305 1.031 6.581 1.00 52.69 189 ALA A CA 1
ATOM 1496 C C . ALA A 1 189 ? 8.670 1.891 7.812 1.00 52.69 189 ALA A C 1
ATOM 1498 O O . ALA A 1 189 ? 7.916 2.809 8.169 1.00 52.69 189 ALA A O 1
ATOM 1499 N N . THR A 1 190 ? 9.783 1.598 8.491 1.00 48.31 190 THR A N 1
ATOM 1500 C CA . THR A 1 190 ? 10.226 2.330 9.693 1.00 48.31 190 THR A CA 1
ATOM 1501 C C . THR A 1 190 ? 11.680 2.779 9.627 1.00 48.31 190 THR A C 1
ATOM 1503 O O . THR A 1 190 ? 11.997 3.833 10.175 1.00 48.31 190 THR A O 1
ATOM 1506 N N . THR A 1 191 ? 12.553 2.059 8.923 1.00 42.47 191 THR A N 1
ATOM 1507 C CA . THR A 1 191 ? 13.956 2.449 8.789 1.00 42.47 191 THR A CA 1
ATOM 1508 C C . THR A 1 191 ? 14.108 3.400 7.603 1.00 42.47 191 THR A C 1
ATOM 1510 O O . THR A 1 191 ? 14.058 2.992 6.442 1.00 42.47 191 THR A O 1
ATOM 1513 N N . CYS A 1 192 ? 14.295 4.695 7.876 1.00 33.12 192 CYS A N 1
ATOM 1514 C CA . CYS A 1 192 ? 14.816 5.620 6.872 1.00 33.12 192 CYS A CA 1
ATOM 1515 C C . CYS A 1 192 ? 16.134 5.046 6.337 1.00 33.12 192 CYS A C 1
ATOM 1517 O O . CYS A 1 192 ? 16.995 4.661 7.127 1.00 33.12 192 CYS A O 1
ATOM 1519 N N . ILE A 1 193 ? 16.312 5.007 5.012 1.00 34.47 193 ILE A N 1
ATOM 1520 C CA . ILE A 1 193 ? 17.609 4.697 4.406 1.00 34.47 193 ILE A CA 1
ATOM 1521 C C . ILE A 1 193 ? 18.598 5.734 4.948 1.00 34.47 193 ILE A C 1
ATOM 1523 O O . ILE A 1 193 ? 18.613 6.878 4.490 1.00 34.47 193 ILE A O 1
ATOM 1527 N N . ILE A 1 194 ? 19.416 5.358 5.933 1.00 31.77 194 ILE A N 1
ATOM 1528 C CA . ILE A 1 194 ? 20.607 6.131 6.262 1.00 31.77 194 ILE A CA 1
ATOM 1529 C C . ILE A 1 194 ? 21.508 5.959 5.047 1.00 31.77 194 ILE A C 1
ATOM 1531 O O . ILE A 1 194 ? 22.135 4.919 4.855 1.00 31.77 194 ILE A O 1
ATOM 1535 N N . ASN A 1 195 ? 21.495 6.964 4.173 1.00 30.84 195 ASN A N 1
ATOM 1536 C CA . ASN A 1 195 ? 22.416 7.060 3.059 1.00 30.84 195 ASN A CA 1
ATOM 1537 C C . ASN A 1 195 ? 23.816 7.258 3.647 1.00 30.84 195 ASN A C 1
ATOM 1539 O O . ASN A 1 195 ? 24.277 8.383 3.839 1.00 30.84 195 ASN A O 1
ATOM 1543 N N . GLY A 1 196 ? 24.473 6.153 3.990 1.00 31.58 196 GLY A N 1
ATOM 1544 C CA . GLY A 1 196 ? 25.912 6.113 4.166 1.00 31.58 196 GLY A CA 1
ATOM 1545 C C . GLY A 1 196 ? 26.520 6.352 2.796 1.00 31.58 196 GLY A C 1
ATOM 1546 O O . GLY A 1 196 ? 26.829 5.398 2.086 1.00 31.58 196 GLY A O 1
ATOM 1547 N N . GLY A 1 197 ? 26.619 7.623 2.401 1.00 27.22 197 GLY A N 1
ATOM 1548 C CA . GLY A 1 197 ? 27.368 8.015 1.218 1.00 27.22 197 GLY A CA 1
ATOM 1549 C C . GLY A 1 197 ? 28.753 7.355 1.229 1.00 27.22 197 GLY A C 1
A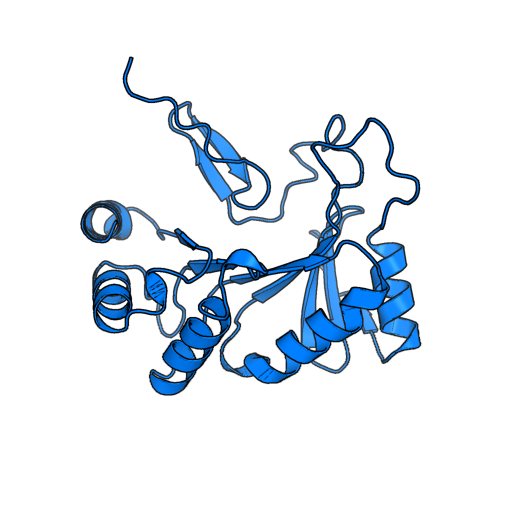TOM 1550 O O . GLY A 1 197 ? 29.244 6.972 2.297 1.00 27.22 197 GLY A O 1
ATOM 1551 N N . PRO A 1 198 ? 29.376 7.176 0.054 1.00 31.69 198 PRO A N 1
ATOM 1552 C CA . PRO A 1 198 ? 30.674 6.520 -0.034 1.00 31.69 198 PRO A CA 1
ATOM 1553 C C . PRO A 1 198 ? 31.668 7.193 0.924 1.00 31.69 198 PRO A C 1
ATOM 1555 O O . PRO A 1 198 ? 31.756 8.422 0.956 1.00 31.69 198 PRO A O 1
ATOM 1558 N N . LYS A 1 199 ? 32.359 6.375 1.728 1.00 35.59 199 LYS A N 1
ATOM 1559 C CA . LYS A 1 199 ? 33.518 6.814 2.514 1.00 35.59 199 LYS A CA 1
ATOM 1560 C C . LYS A 1 199 ? 34.669 7.199 1.595 1.00 35.59 199 LYS A C 1
ATOM 1562 O O . LYS A 1 199 ? 34.860 6.488 0.583 1.00 35.59 199 LYS A O 1
#

pLDDT: mean 79.16, std 20.34, range [27.22, 98.0]

Solvent-accessible surface area (backbone atoms only — not comparable to full-atom values): 11345 Å² total; per-residue (Å²): 107,47,69,57,40,48,69,42,32,86,80,42,95,45,72,46,80,42,45,21,64,70,52,42,39,63,70,57,33,51,46,34,36,77,22,45,29,46,58,89,52,31,33,39,33,37,41,36,58,52,85,87,30,74,60,21,38,56,47,30,48,51,50,27,52,77,71,67,28,22,39,44,28,37,38,38,69,31,90,50,77,77,48,46,60,58,53,51,52,50,49,62,76,39,50,88,27,45,69,34,42,30,42,31,40,58,52,63,86,85,43,84,87,70,74,89,76,84,63,49,46,66,56,52,52,50,52,44,50,75,76,41,61,60,43,75,53,94,51,95,72,54,50,82,42,29,41,46,29,37,45,79,87,41,68,39,33,42,34,18,56,83,46,85,92,69,60,49,71,77,74,64,71,68,69,60,68,43,71,45,98,88,68,49,81,41,44,64,90,74,53,74,82,76,79,77,66,86,129

Mean predicted aligned error: 8.95 Å